Protein AF-A0A3B0SNB9-F1 (afdb_monomer_lite)

Structure (mmCIF, N/CA/C/O backbone):
data_AF-A0A3B0SNB9-F1
#
_entry.id   AF-A0A3B0SNB9-F1
#
loop_
_atom_site.group_PDB
_atom_site.id
_atom_site.type_symbol
_atom_site.label_atom_id
_atom_site.label_alt_id
_atom_site.label_comp_id
_atom_site.label_asym_id
_atom_site.label_entity_id
_atom_site.label_seq_id
_atom_site.pdbx_PDB_ins_code
_atom_site.Cartn_x
_atom_site.Cartn_y
_atom_site.Cartn_z
_atom_site.occupancy
_atom_site.B_iso_or_equiv
_atom_site.auth_seq_id
_atom_site.auth_comp_id
_atom_site.auth_asym_id
_atom_site.auth_atom_id
_atom_site.pdbx_PDB_model_num
ATOM 1 N N . MET A 1 1 ? 82.717 -20.386 -26.891 1.00 42.41 1 MET A N 1
ATOM 2 C CA . MET A 1 1 ? 83.812 -19.650 -27.557 1.00 42.41 1 MET A CA 1
ATOM 3 C C . MET A 1 1 ? 83.142 -18.786 -28.604 1.00 42.41 1 MET A C 1
ATOM 5 O O . MET A 1 1 ? 82.559 -19.367 -29.503 1.00 42.41 1 MET A O 1
ATOM 9 N N . THR A 1 2 ? 83.014 -17.471 -28.529 1.00 44.41 2 THR A N 1
ATOM 10 C CA . THR A 1 2 ? 83.604 -16.355 -27.757 1.00 44.41 2 THR A CA 1
ATOM 11 C C . THR A 1 2 ? 82.611 -15.201 -28.008 1.00 44.41 2 THR A C 1
ATOM 13 O O . THR A 1 2 ? 82.156 -15.065 -29.137 1.00 44.41 2 THR A O 1
ATOM 16 N N . GLU A 1 3 ? 81.991 -14.581 -27.005 1.00 47.47 3 GLU A N 1
ATOM 17 C CA . GLU A 1 3 ? 82.517 -13.499 -26.149 1.00 47.47 3 GLU A CA 1
ATOM 18 C C . GLU A 1 3 ? 82.663 -12.142 -26.875 1.00 47.47 3 GLU A C 1
ATOM 20 O O . GLU A 1 3 ? 83.135 -12.099 -28.009 1.00 47.47 3 GLU A O 1
ATOM 25 N N . ASN A 1 4 ? 82.320 -11.070 -26.138 1.00 52.12 4 ASN A N 1
ATOM 26 C CA . ASN A 1 4 ? 82.562 -9.632 -26.361 1.00 52.12 4 ASN A CA 1
ATOM 27 C C . ASN A 1 4 ? 81.610 -8.856 -27.293 1.00 52.12 4 ASN A C 1
ATOM 29 O O . ASN A 1 4 ? 81.315 -9.288 -28.395 1.00 52.12 4 ASN A O 1
ATOM 33 N N . THR A 1 5 ? 81.130 -7.651 -26.964 1.00 53.59 5 THR A N 1
ATOM 34 C CA . THR A 1 5 ? 81.288 -6.776 -25.780 1.00 53.59 5 THR A CA 1
ATOM 35 C C . THR A 1 5 ? 80.284 -5.635 -25.912 1.00 53.59 5 THR A C 1
ATOM 37 O O . THR A 1 5 ? 80.168 -5.049 -26.986 1.00 53.59 5 THR A O 1
ATOM 40 N N . ASP A 1 6 ? 79.640 -5.283 -24.806 1.00 59.50 6 ASP A N 1
ATOM 41 C CA . ASP A 1 6 ? 79.036 -3.968 -24.569 1.00 59.50 6 ASP A CA 1
ATOM 42 C C . ASP A 1 6 ? 80.154 -2.948 -24.250 1.00 59.50 6 ASP A C 1
ATOM 44 O O . ASP A 1 6 ? 81.196 -3.357 -23.717 1.00 59.50 6 ASP A O 1
ATOM 48 N N . PRO A 1 7 ? 79.999 -1.642 -24.547 1.00 63.25 7 PRO A N 1
ATOM 49 C CA . PRO A 1 7 ? 79.968 -0.722 -23.406 1.00 63.25 7 PRO A CA 1
ATOM 50 C C . PRO A 1 7 ? 79.120 0.563 -23.580 1.00 63.25 7 PRO A C 1
ATOM 52 O O . PRO A 1 7 ? 79.281 1.272 -24.565 1.00 63.25 7 PRO A O 1
ATOM 55 N N . GLN A 1 8 ? 78.402 0.925 -22.495 1.00 55.38 8 GLN A N 1
ATOM 56 C CA . GLN A 1 8 ? 78.506 2.197 -21.723 1.00 55.38 8 GLN A CA 1
ATOM 57 C C . GLN A 1 8 ? 78.141 3.512 -22.501 1.00 55.38 8 GLN A C 1
ATOM 59 O O . GLN A 1 8 ? 78.530 3.708 -23.636 1.00 55.38 8 GLN A O 1
ATOM 64 N N . MET A 1 9 ? 77.502 4.581 -21.998 1.00 45.19 9 MET A N 1
ATOM 65 C CA . MET A 1 9 ? 77.324 5.125 -20.650 1.00 45.19 9 MET A CA 1
ATOM 66 C C . MET A 1 9 ? 76.674 6.541 -20.737 1.00 45.19 9 MET A C 1
ATOM 68 O O . MET A 1 9 ? 77.034 7.291 -21.638 1.00 45.19 9 MET A O 1
ATOM 72 N N . ASN A 1 10 ? 75.966 6.967 -19.667 1.00 49.66 10 ASN A N 1
ATOM 73 C CA . ASN A 1 10 ? 76.048 8.313 -19.016 1.00 49.66 10 ASN A CA 1
ATOM 74 C C . ASN A 1 10 ? 75.343 9.540 -19.680 1.00 49.66 10 ASN A C 1
ATOM 76 O O . ASN A 1 10 ? 75.367 9.662 -20.892 1.00 49.66 10 ASN A O 1
ATOM 80 N N . ARG A 1 11 ? 74.746 10.559 -19.017 1.00 47.94 11 ARG A N 1
ATOM 81 C CA . ARG A 1 11 ? 74.656 11.125 -17.632 1.00 47.94 11 ARG A CA 1
ATOM 82 C C . ARG A 1 11 ? 73.314 11.887 -17.509 1.00 47.94 11 ARG A C 1
ATOM 84 O O . ARG A 1 11 ? 72.869 12.423 -18.512 1.00 47.94 11 ARG A O 1
ATOM 91 N N . GLY A 1 12 ? 72.613 11.919 -16.367 1.00 44.25 12 GLY A N 1
ATOM 92 C CA . GLY A 1 12 ? 72.809 12.853 -15.225 1.00 44.25 12 GLY A CA 1
ATOM 93 C C . GLY A 1 12 ? 71.747 13.977 -15.286 1.00 44.25 12 GLY A C 1
ATOM 94 O O . GLY A 1 12 ? 71.425 14.408 -16.380 1.00 44.25 12 GLY A O 1
ATOM 95 N N . ALA A 1 13 ? 71.104 14.498 -14.237 1.00 51.69 13 ALA A N 1
ATOM 96 C CA . ALA A 1 13 ? 71.370 14.629 -12.799 1.00 51.69 13 ALA A CA 1
ATOM 97 C C . ALA A 1 13 ? 70.001 14.712 -12.061 1.00 51.69 13 ALA A C 1
ATOM 99 O O . ALA A 1 13 ? 69.033 15.181 -12.647 1.00 51.69 13 ALA A O 1
ATOM 100 N N . SER A 1 14 ? 69.757 14.152 -10.871 1.00 59.12 14 SER A N 1
ATOM 101 C CA . SER A 1 14 ? 70.326 14.411 -9.534 1.00 59.12 14 SER A CA 1
ATOM 102 C C . SER A 1 14 ? 70.261 15.874 -9.092 1.00 59.12 14 SER A C 1
ATOM 104 O O . SER A 1 14 ? 71.099 16.672 -9.494 1.00 59.12 14 SER A O 1
ATOM 106 N N . LEU A 1 15 ? 69.319 16.192 -8.197 1.00 53.47 15 LEU A N 1
ATOM 107 C CA . LEU A 1 15 ? 69.491 17.222 -7.169 1.00 53.47 15 LEU A CA 1
ATOM 108 C C . LEU A 1 15 ? 68.561 16.925 -5.984 1.00 53.47 15 LEU A C 1
ATOM 110 O O . LEU A 1 15 ? 67.393 17.297 -5.943 1.00 53.47 15 LEU A O 1
ATOM 114 N N . VAL A 1 16 ? 69.129 16.215 -5.012 1.00 60.75 16 VAL A N 1
ATOM 115 C CA . VAL A 1 16 ? 68.692 16.204 -3.617 1.00 60.75 16 VAL A CA 1
ATOM 116 C C . VAL A 1 16 ? 69.355 17.401 -2.935 1.00 60.75 16 VAL A C 1
ATOM 118 O O . VAL A 1 16 ? 70.575 17.555 -3.018 1.00 60.75 16 VAL A O 1
ATOM 121 N N . HIS A 1 17 ? 68.587 18.206 -2.202 1.00 53.41 17 HIS A N 1
ATOM 122 C CA . HIS A 1 17 ? 69.135 18.988 -1.096 1.00 53.41 17 HIS A CA 1
ATOM 123 C C . HIS A 1 17 ? 68.199 18.954 0.110 1.00 53.41 17 HIS A C 1
ATOM 125 O O . HIS A 1 17 ? 67.004 19.225 0.021 1.00 53.41 17 HIS A O 1
ATOM 131 N N . LYS A 1 18 ? 68.792 18.557 1.235 1.00 53.75 18 LYS A N 1
ATOM 132 C CA . LYS A 1 18 ? 68.220 18.450 2.573 1.00 53.75 18 LYS A CA 1
ATOM 133 C C . LYS A 1 18 ? 68.523 19.730 3.364 1.00 53.75 18 LYS A C 1
ATOM 135 O O . LYS A 1 18 ? 69.686 20.111 3.423 1.00 53.75 18 LYS A O 1
ATOM 140 N N . ALA A 1 19 ? 67.502 20.186 4.103 1.00 46.69 19 ALA A N 1
ATOM 141 C CA . ALA A 1 19 ? 67.553 20.713 5.483 1.00 46.69 19 ALA A CA 1
ATOM 142 C C . ALA A 1 19 ? 68.178 22.120 5.721 1.00 46.69 19 ALA A C 1
ATOM 144 O O . ALA A 1 19 ? 68.918 22.604 4.875 1.00 46.69 19 ALA A O 1
ATOM 145 N N . PRO A 1 20 ? 68.051 22.728 6.926 1.00 63.59 20 PRO A N 1
ATOM 146 C CA . PRO A 1 20 ? 66.893 22.898 7.831 1.00 63.59 20 PRO A CA 1
ATOM 147 C C . PRO A 1 20 ? 66.812 24.347 8.429 1.00 63.59 20 PRO A C 1
ATOM 149 O O . PRO A 1 20 ? 67.537 25.233 7.996 1.00 63.59 20 PRO A O 1
ATOM 152 N N . ILE A 1 21 ? 65.998 24.528 9.491 1.00 43.84 21 ILE A N 1
ATOM 153 C CA . ILE A 1 21 ? 66.149 25.481 10.634 1.00 43.84 21 ILE A CA 1
ATOM 154 C C . ILE A 1 21 ? 65.295 26.782 10.672 1.00 43.84 21 ILE A C 1
ATOM 156 O O . ILE A 1 21 ? 65.582 27.786 10.037 1.00 43.84 21 ILE A O 1
ATOM 160 N N . LEU A 1 22 ? 64.299 26.708 11.575 1.00 41.94 22 LEU A N 1
ATOM 161 C CA . LEU A 1 22 ? 63.860 27.637 12.639 1.00 41.94 22 LEU A CA 1
ATOM 162 C C . LEU A 1 22 ? 63.202 29.019 12.373 1.00 41.94 22 LEU A C 1
ATOM 164 O O . LEU A 1 22 ? 63.834 30.001 12.013 1.00 41.94 22 LEU A O 1
ATOM 168 N N . THR A 1 23 ? 61.940 29.070 12.841 1.00 52.22 23 THR A N 1
ATOM 169 C CA . THR A 1 23 ? 61.288 30.065 13.733 1.00 52.22 23 THR A CA 1
ATOM 170 C C . THR A 1 23 ? 61.244 31.550 13.357 1.00 52.22 23 THR A C 1
ATOM 172 O O . THR A 1 23 ? 62.259 32.226 13.451 1.00 52.22 23 THR A O 1
ATOM 175 N N . CYS A 1 24 ? 60.026 32.109 13.231 1.00 39.19 24 CYS A N 1
ATOM 176 C CA . CYS A 1 24 ? 59.522 33.120 14.182 1.00 39.19 24 CYS A CA 1
ATOM 177 C C . CYS A 1 24 ? 58.018 33.445 14.009 1.00 39.19 24 CYS A C 1
ATOM 179 O O . CYS A 1 24 ? 57.578 33.853 12.943 1.00 39.19 24 CYS A O 1
ATOM 181 N N . ARG A 1 25 ? 57.276 33.301 15.116 1.00 41.38 25 ARG A N 1
ATOM 182 C CA . ARG A 1 25 ? 56.182 34.153 15.636 1.00 41.38 25 ARG A CA 1
ATOM 183 C C . ARG A 1 25 ? 55.220 34.878 14.667 1.00 41.38 25 ARG A C 1
ATOM 185 O O . ARG A 1 25 ? 55.503 35.981 14.216 1.00 41.38 25 ARG A O 1
ATOM 192 N N . SER A 1 26 ? 53.973 34.410 14.665 1.00 42.38 26 SER A N 1
ATOM 193 C CA . SER A 1 26 ? 52.765 35.225 14.915 1.00 42.38 26 SER A CA 1
ATOM 194 C C . SER A 1 26 ? 51.665 34.271 15.420 1.00 42.38 26 SER A C 1
ATOM 196 O O . SER A 1 26 ? 51.311 33.299 14.772 1.00 42.38 26 SER A O 1
ATOM 198 N N . ALA A 1 27 ? 51.372 34.251 16.719 1.00 43.72 27 ALA A N 1
ATOM 199 C CA . ALA A 1 27 ? 50.399 35.111 17.389 1.00 43.72 27 ALA A CA 1
ATOM 200 C C . ALA A 1 27 ? 48.975 34.991 16.807 1.00 43.72 27 ALA A C 1
ATOM 202 O O . ALA A 1 27 ? 48.683 35.497 15.731 1.00 43.72 27 ALA A O 1
ATOM 203 N N . ASN A 1 28 ? 48.099 34.416 17.636 1.00 45.28 28 ASN A N 1
ATOM 204 C CA . ASN A 1 28 ? 46.644 34.559 17.644 1.00 45.28 28 ASN A CA 1
ATOM 205 C C . ASN A 1 28 ? 45.845 33.906 16.510 1.00 45.28 28 ASN A C 1
ATOM 207 O O . ASN A 1 28 ? 45.519 34.542 15.513 1.00 45.28 28 ASN A O 1
ATOM 211 N N . ARG A 1 29 ? 45.317 32.711 16.800 1.00 40.44 29 ARG A N 1
ATOM 212 C CA . ARG A 1 29 ? 43.866 32.532 16.999 1.00 40.44 29 ARG A CA 1
ATOM 213 C C . ARG A 1 29 ? 43.594 31.208 17.709 1.00 40.44 29 ARG A C 1
ATOM 215 O O . ARG A 1 29 ? 43.591 30.135 17.120 1.00 40.44 29 ARG A O 1
ATOM 222 N N . LEU A 1 30 ? 43.387 31.340 19.014 1.00 39.81 30 LEU A N 1
ATOM 223 C CA . LEU A 1 30 ? 42.754 30.366 19.887 1.00 39.81 30 LEU A CA 1
ATOM 224 C C . LEU A 1 30 ? 41.316 30.160 19.373 1.00 39.81 30 LEU A C 1
ATOM 226 O O . LEU A 1 30 ? 40.410 30.904 19.738 1.00 39.81 30 LEU A O 1
ATOM 230 N N . LEU A 1 31 ? 41.113 29.219 18.450 1.00 43.81 31 LEU A N 1
ATOM 231 C CA . LEU A 1 31 ? 39.778 28.732 18.116 1.00 43.81 31 LEU A CA 1
ATOM 232 C C . LEU A 1 31 ? 39.361 27.810 19.259 1.00 43.81 31 LEU A C 1
ATOM 234 O O . LEU A 1 31 ? 39.732 26.641 19.311 1.00 43.81 31 LEU A O 1
ATOM 238 N N . LEU A 1 32 ? 38.648 28.399 20.219 1.00 43.16 32 LEU A N 1
ATOM 239 C CA . LEU A 1 32 ? 37.851 27.681 21.200 1.00 43.16 32 LEU A CA 1
ATOM 240 C C . LEU A 1 32 ? 36.913 26.752 20.417 1.00 43.16 32 LEU A C 1
ATOM 242 O O . LEU A 1 32 ? 35.899 27.189 19.875 1.00 43.16 32 LEU A O 1
ATOM 246 N N . ALA A 1 33 ? 37.265 25.472 20.340 1.00 45.03 33 ALA A N 1
ATOM 247 C CA . ALA A 1 33 ? 36.307 24.420 20.066 1.00 45.03 33 ALA A CA 1
ATOM 248 C C . ALA A 1 33 ? 35.395 24.342 21.296 1.00 45.03 33 ALA A C 1
ATOM 250 O O . ALA A 1 33 ? 35.638 23.577 22.226 1.00 45.03 33 ALA A O 1
ATOM 251 N N . ALA A 1 34 ? 34.387 25.213 21.339 1.00 41.34 34 ALA A N 1
ATOM 252 C CA . ALA A 1 34 ? 33.242 25.018 22.203 1.00 41.34 34 ALA A CA 1
ATOM 253 C C . ALA A 1 34 ? 32.484 23.823 21.624 1.00 41.34 34 ALA A C 1
ATOM 255 O O . ALA A 1 34 ? 31.628 23.966 20.753 1.00 41.34 34 ALA A O 1
ATOM 256 N N . SER A 1 35 ? 32.864 22.626 22.065 1.00 45.34 35 SER A N 1
ATOM 257 C CA . SER A 1 35 ? 32.006 21.457 22.016 1.00 45.34 35 SER A CA 1
ATOM 258 C C . SER A 1 35 ? 30.750 21.810 22.804 1.00 45.34 35 SER A C 1
ATOM 260 O O . SER A 1 35 ? 30.690 21.688 24.027 1.00 45.34 35 SER A O 1
ATOM 262 N N . VAL A 1 36 ? 29.745 22.318 22.092 1.00 40.22 36 VAL A N 1
ATOM 263 C CA . VAL A 1 36 ? 28.373 22.333 22.575 1.00 40.22 36 VAL A CA 1
ATOM 264 C C . VAL A 1 36 ? 27.989 20.865 22.657 1.00 40.22 36 VAL A C 1
ATOM 266 O O . VAL A 1 36 ? 27.535 20.266 21.688 1.00 40.22 36 VAL A O 1
ATOM 269 N N . ALA A 1 37 ? 28.260 20.255 23.808 1.00 42.19 37 ALA A N 1
ATOM 270 C CA . ALA A 1 37 ? 27.550 19.069 24.222 1.00 42.19 37 ALA A CA 1
ATOM 271 C C . ALA A 1 37 ? 26.092 19.510 24.364 1.00 42.19 37 ALA A C 1
ATOM 273 O O . ALA A 1 37 ? 25.675 20.008 25.410 1.00 42.19 37 ALA A O 1
ATOM 274 N N . THR A 1 38 ? 25.333 19.412 23.274 1.00 37.62 38 THR A N 1
ATOM 275 C CA . THR A 1 38 ? 23.883 19.320 23.335 1.00 37.62 38 THR A CA 1
ATOM 276 C C . THR A 1 38 ? 23.599 18.065 24.138 1.00 37.62 38 THR A C 1
ATOM 278 O O . THR A 1 38 ? 23.522 16.957 23.615 1.00 37.62 38 THR A O 1
ATOM 281 N N . LEU A 1 39 ? 23.513 18.241 25.454 1.00 36.09 39 LEU A N 1
ATOM 282 C CA . LEU A 1 39 ? 22.876 17.292 26.335 1.00 36.09 39 LEU A CA 1
ATOM 283 C C . LEU A 1 39 ? 21.406 17.302 25.916 1.00 36.09 39 LEU A C 1
ATOM 285 O O . LEU A 1 39 ? 20.603 18.078 26.432 1.00 36.09 39 LEU A O 1
ATOM 289 N N . ALA A 1 40 ? 21.083 16.503 24.899 1.00 38.97 40 ALA A N 1
ATOM 290 C CA . ALA A 1 40 ? 19.726 16.097 24.617 1.00 38.97 40 ALA A CA 1
ATOM 291 C C . ALA A 1 40 ? 19.298 15.295 25.842 1.00 38.97 40 ALA A C 1
ATOM 293 O O . ALA A 1 40 ? 19.517 14.090 25.943 1.00 38.97 40 ALA A O 1
ATOM 294 N N . VAL A 1 41 ? 18.775 16.005 26.838 1.00 36.78 41 VAL A N 1
ATOM 295 C CA . VAL A 1 41 ? 17.967 15.390 27.873 1.00 36.78 41 VAL A CA 1
ATOM 296 C C . VAL A 1 41 ? 16.761 14.873 27.109 1.00 36.78 41 VAL A C 1
ATOM 298 O O . VAL A 1 41 ? 15.834 15.630 26.827 1.00 36.78 41 VAL A O 1
ATOM 301 N N . ALA A 1 42 ? 16.828 13.610 26.686 1.00 40.44 42 ALA A N 1
ATOM 302 C CA . ALA A 1 42 ? 15.662 12.842 26.310 1.00 40.44 42 ALA A CA 1
ATOM 303 C C . ALA A 1 42 ? 14.797 12.817 27.567 1.00 40.44 42 ALA A C 1
ATOM 305 O O . ALA A 1 42 ? 14.974 11.980 28.450 1.00 40.44 42 ALA A O 1
ATOM 306 N N . MET A 1 43 ? 13.957 13.841 27.723 1.00 46.91 43 MET A N 1
ATOM 307 C CA . MET A 1 43 ? 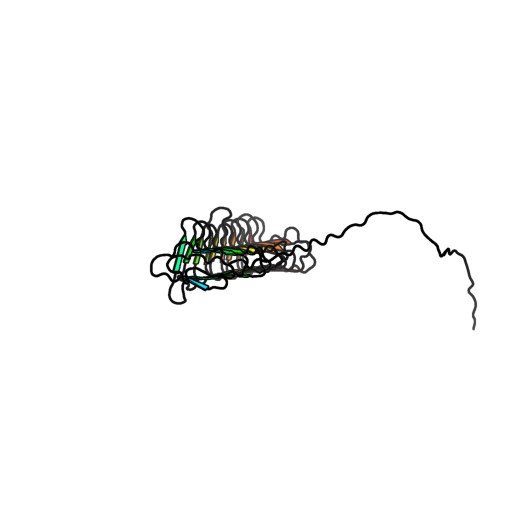12.874 13.773 28.678 1.00 46.91 43 MET A CA 1
ATOM 308 C C . MET A 1 43 ? 12.087 12.549 28.227 1.00 46.91 43 MET A C 1
ATOM 310 O O . MET A 1 43 ? 11.660 12.546 27.070 1.00 46.91 43 MET A O 1
ATOM 314 N N . PRO A 1 44 ? 11.979 11.491 29.051 1.00 53.59 44 PRO A N 1
ATOM 315 C CA . PRO A 1 44 ? 11.143 10.360 28.701 1.00 53.59 44 PRO A CA 1
ATOM 316 C C . PRO A 1 44 ? 9.777 10.952 28.383 1.00 53.59 44 PRO A C 1
ATOM 318 O O . PRO A 1 44 ? 9.178 11.604 29.244 1.00 53.59 44 PRO A O 1
ATOM 321 N N . GLY A 1 45 ? 9.377 10.851 27.112 1.00 53.75 45 GLY A N 1
ATOM 322 C CA . GLY A 1 45 ? 8.098 11.350 26.647 1.00 53.75 45 GLY A CA 1
ATOM 323 C C . GLY A 1 45 ? 7.062 10.758 27.578 1.00 53.75 45 GLY A C 1
ATOM 324 O O . GLY A 1 45 ? 6.952 9.539 27.694 1.00 53.75 45 GLY A O 1
ATOM 325 N N . ILE A 1 46 ? 6.400 11.610 28.354 1.00 52.69 46 ILE A N 1
ATOM 326 C CA . ILE A 1 46 ? 5.344 11.158 29.244 1.00 52.69 46 ILE A CA 1
ATOM 327 C C . ILE A 1 46 ? 4.253 10.700 28.289 1.00 52.69 46 ILE A C 1
ATOM 329 O O . ILE A 1 46 ? 3.572 11.543 27.711 1.00 52.69 46 ILE A O 1
ATOM 333 N N . ALA A 1 47 ? 4.170 9.389 28.058 1.00 56.62 47 ALA A N 1
ATOM 334 C CA . ALA A 1 47 ? 3.152 8.781 27.225 1.00 56.62 47 ALA A CA 1
ATOM 335 C C . ALA A 1 47 ? 1.797 9.248 27.754 1.00 56.62 47 ALA A C 1
ATOM 337 O O . ALA A 1 47 ? 1.356 8.842 28.834 1.00 56.62 47 ALA A O 1
ATOM 338 N N . LEU A 1 48 ? 1.187 10.194 27.042 1.00 73.88 48 LEU A N 1
ATOM 339 C CA . LEU A 1 48 ? -0.103 10.726 27.427 1.00 73.88 48 LEU A CA 1
ATOM 340 C C . LEU A 1 48 ? -1.104 9.621 27.150 1.00 73.88 48 LEU A C 1
ATOM 342 O O . LEU A 1 48 ? -1.332 9.256 26.000 1.00 73.88 48 LEU A O 1
ATOM 346 N N . ALA A 1 49 ? -1.659 9.064 28.220 1.00 78.00 49 ALA A N 1
ATOM 347 C CA . ALA A 1 49 ? -2.716 8.090 28.087 1.00 78.00 49 ALA A CA 1
ATOM 348 C C . ALA A 1 49 ? -3.877 8.741 27.316 1.00 78.00 49 ALA A C 1
ATOM 350 O O . ALA A 1 49 ? -4.314 9.840 27.671 1.00 78.00 49 ALA A O 1
ATOM 351 N N . GLN A 1 50 ? -4.343 8.103 26.244 1.00 86.62 50 GLN A N 1
ATOM 352 C CA . GLN A 1 50 ? -5.338 8.681 25.345 1.00 86.62 50 GLN A CA 1
ATOM 353 C C . GLN A 1 50 ? -6.660 7.936 25.437 1.00 86.62 50 GLN A C 1
ATOM 355 O O . GLN A 1 50 ? -6.686 6.708 25.418 1.00 86.62 50 GLN A O 1
ATOM 360 N N . ALA A 1 51 ? -7.758 8.688 25.507 1.00 85.50 51 ALA A N 1
ATOM 361 C CA . ALA A 1 51 ? -9.084 8.098 25.504 1.00 85.50 51 ALA A CA 1
ATOM 362 C C . ALA A 1 51 ? -9.344 7.339 24.192 1.00 85.50 51 ALA A C 1
ATOM 364 O O . ALA A 1 51 ? -9.060 7.864 23.111 1.00 85.50 51 ALA A O 1
ATOM 365 N N . VAL A 1 52 ? -9.907 6.136 24.284 1.00 90.81 52 VAL A N 1
ATOM 366 C CA . VAL A 1 52 ? -10.337 5.346 23.118 1.00 90.81 52 VAL A CA 1
ATOM 367 C C . VAL A 1 52 ? -11.866 5.329 22.998 1.00 90.81 52 VAL A C 1
ATOM 369 O O . VAL A 1 52 ? -12.567 5.570 23.981 1.00 90.81 52 VAL A O 1
ATOM 372 N N . PRO A 1 53 ? -12.428 5.086 21.800 1.00 88.62 53 PRO A N 1
ATOM 373 C CA . PRO A 1 53 ? -13.876 5.009 21.625 1.00 88.62 53 PRO A CA 1
ATOM 374 C C . PRO A 1 53 ? -14.542 3.923 22.476 1.00 88.62 53 PRO A C 1
ATOM 376 O O . PRO A 1 53 ? -13.937 2.905 22.815 1.00 88.62 53 PRO A O 1
ATOM 379 N N . ALA A 1 54 ? -15.841 4.092 22.737 1.00 89.56 54 ALA A N 1
ATOM 380 C CA . ALA A 1 54 ? -16.651 3.037 23.337 1.00 89.56 54 ALA A CA 1
ATOM 381 C C . ALA A 1 54 ? -16.593 1.757 22.481 1.00 89.56 54 ALA A C 1
ATOM 383 O O . ALA A 1 54 ? -16.713 1.814 21.259 1.00 89.56 54 ALA A O 1
ATOM 384 N N . GLY A 1 55 ? -16.417 0.609 23.138 1.00 90.25 55 GLY A N 1
ATOM 385 C CA . GLY A 1 55 ? -16.159 -0.676 22.475 1.00 90.25 55 GLY A CA 1
ATOM 386 C C . GLY A 1 55 ? -14.675 -1.044 22.394 1.00 90.25 55 GLY A C 1
ATOM 387 O O . GLY A 1 55 ? -14.365 -2.174 22.033 1.00 90.25 55 GLY A O 1
ATOM 388 N N . CYS A 1 56 ? -13.769 -0.140 22.781 1.00 94.69 56 CYS A N 1
ATOM 389 C CA . CYS A 1 56 ? -12.335 -0.397 22.888 1.00 94.69 56 CYS A CA 1
ATOM 390 C C . CYS A 1 56 ? -11.862 -0.403 24.351 1.00 94.69 56 CYS A C 1
ATOM 392 O O . CYS A 1 56 ? -12.333 0.389 25.165 1.00 94.69 56 CYS A O 1
ATOM 394 N N . ALA A 1 57 ? -10.924 -1.292 24.690 1.00 94.88 57 ALA A N 1
ATOM 395 C CA . ALA A 1 57 ? -10.310 -1.374 26.016 1.00 94.88 57 ALA A CA 1
ATOM 396 C C . ALA A 1 57 ? -8.845 -1.864 25.942 1.00 94.88 57 ALA A C 1
ATOM 398 O O . ALA A 1 57 ? -8.535 -2.674 25.070 1.00 94.88 57 ALA A O 1
ATOM 399 N N . PRO A 1 58 ? -7.950 -1.447 26.858 1.00 93.50 58 PRO A N 1
ATOM 400 C CA . PRO A 1 58 ? -8.203 -0.542 27.975 1.00 93.50 58 PRO A CA 1
ATOM 401 C C . PRO A 1 58 ? -8.394 0.910 27.513 1.00 93.50 58 PRO A C 1
ATOM 403 O O . PRO A 1 58 ? -7.863 1.323 26.486 1.00 93.50 58 PRO A O 1
ATOM 406 N N . ASP A 1 59 ? -9.167 1.660 28.296 1.00 90.50 59 ASP A N 1
ATOM 407 C CA . ASP A 1 59 ? -9.346 3.106 28.169 1.00 90.50 59 ASP A CA 1
ATOM 408 C C . ASP A 1 59 ? -8.871 3.761 29.479 1.00 90.50 59 ASP A C 1
ATOM 410 O O . ASP A 1 59 ? -9.432 3.456 30.539 1.00 90.50 59 ASP A O 1
ATOM 414 N N . PRO A 1 60 ? -7.823 4.603 29.465 1.00 89.31 60 PRO A N 1
ATOM 415 C CA . PRO A 1 60 ? -7.096 5.096 28.292 1.00 89.31 60 PRO A CA 1
ATOM 416 C C . PRO A 1 60 ? -6.094 4.089 27.696 1.00 89.31 60 PRO A C 1
ATOM 418 O O . PRO A 1 60 ? -5.564 3.224 28.396 1.00 89.31 60 PRO A O 1
ATOM 421 N N . ALA A 1 61 ? -5.777 4.260 26.409 1.00 92.94 61 ALA A N 1
ATOM 422 C CA . ALA A 1 61 ? -4.634 3.630 25.754 1.00 92.94 61 ALA A CA 1
ATOM 423 C C . ALA A 1 61 ? -3.322 4.142 26.362 1.00 92.94 61 ALA A C 1
ATOM 425 O O . ALA A 1 61 ? -3.193 5.334 26.643 1.00 92.94 61 ALA A O 1
ATOM 426 N N . VAL A 1 62 ? -2.339 3.259 26.533 1.00 93.44 62 VAL A N 1
ATOM 427 C CA . VAL A 1 62 ? -1.024 3.568 27.123 1.00 93.44 62 VAL A CA 1
ATOM 428 C C . VAL A 1 62 ? 0.098 3.041 26.235 1.00 93.44 62 VAL A C 1
ATOM 430 O O . VAL A 1 62 ? -0.118 2.088 25.485 1.00 93.44 62 VAL A O 1
ATOM 433 N N . ALA A 1 63 ? 1.280 3.657 26.313 1.00 91.81 63 ALA A N 1
ATOM 434 C CA . ALA A 1 63 ? 2.417 3.259 25.485 1.00 91.81 63 ALA A CA 1
ATOM 435 C C . ALA A 1 63 ? 2.871 1.827 25.779 1.00 91.81 63 ALA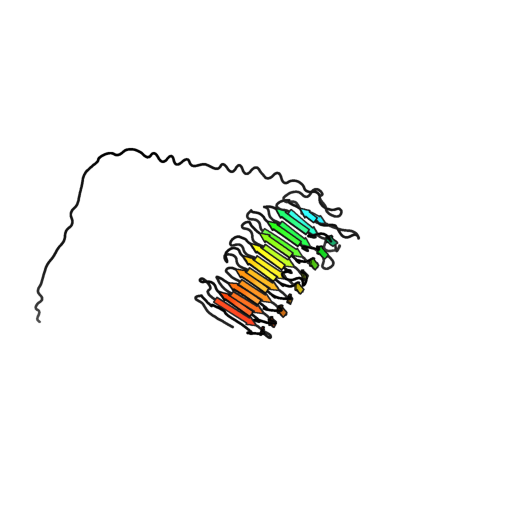 A C 1
ATOM 437 O O . ALA A 1 63 ? 2.825 1.383 26.930 1.00 91.81 63 ALA A O 1
ATOM 438 N N . GLY A 1 64 ? 3.258 1.100 24.730 1.00 92.81 64 GLY A N 1
ATOM 439 C CA . GLY A 1 64 ? 3.547 -0.337 24.802 1.00 92.81 64 GLY A CA 1
ATOM 440 C C . GLY A 1 64 ? 2.305 -1.207 25.034 1.00 92.81 64 GLY A C 1
ATOM 441 O O . GLY A 1 64 ? 2.421 -2.413 25.254 1.00 92.81 64 GLY A O 1
ATOM 442 N N . GLY A 1 65 ? 1.114 -0.602 25.075 1.00 94.81 65 GLY A N 1
ATOM 443 C CA . GLY A 1 65 ? -0.140 -1.266 25.391 1.00 94.81 65 GLY A CA 1
ATOM 444 C C . GLY A 1 65 ? -0.811 -1.906 24.179 1.00 94.81 65 GLY A C 1
ATOM 445 O O . GLY A 1 65 ? -0.469 -1.669 23.021 1.00 94.81 65 GLY A O 1
ATOM 446 N N . THR A 1 66 ? -1.841 -2.700 24.458 1.00 97.00 66 THR A N 1
ATOM 447 C CA . THR A 1 66 ? -2.732 -3.256 23.438 1.00 97.00 66 THR A CA 1
ATOM 448 C C . THR A 1 66 ? -4.156 -2.804 23.708 1.00 97.00 66 THR A C 1
ATOM 450 O O . THR A 1 66 ? -4.711 -3.130 24.755 1.00 97.00 66 THR A O 1
ATOM 453 N N . VAL A 1 67 ? -4.753 -2.086 22.760 1.00 96.12 67 VAL A N 1
ATOM 454 C CA . VAL A 1 67 ? -6.173 -1.727 22.755 1.00 96.12 67 VAL A CA 1
ATOM 455 C C . VAL A 1 67 ? -6.915 -2.742 21.904 1.00 96.12 67 VAL A C 1
ATOM 457 O O . VAL A 1 67 ? -6.604 -2.915 20.733 1.00 96.12 67 VAL A O 1
ATOM 460 N N . THR A 1 68 ? -7.910 -3.409 22.474 1.00 96.75 68 THR A N 1
ATOM 461 C CA . THR A 1 68 ? -8.794 -4.321 21.750 1.00 96.75 68 THR A CA 1
ATOM 462 C C . THR A 1 68 ? -10.180 -3.711 21.637 1.00 96.75 68 THR A C 1
ATOM 464 O O . THR A 1 68 ? -10.793 -3.343 22.637 1.00 96.75 68 THR A O 1
ATOM 467 N N . CYS A 1 69 ? -10.652 -3.604 20.405 1.00 95.88 69 CYS A N 1
ATOM 468 C CA . CYS A 1 69 ? -11.916 -3.031 19.999 1.00 95.88 69 CYS A CA 1
ATOM 469 C C . CYS A 1 69 ? -12.857 -4.154 19.562 1.00 95.88 69 CYS A C 1
ATOM 471 O O . CYS A 1 69 ? -12.734 -4.676 18.455 1.00 95.88 69 CYS A O 1
ATOM 473 N N . LEU A 1 70 ? -13.787 -4.521 20.442 1.00 94.12 70 LEU A N 1
ATOM 474 C CA . LEU A 1 70 ? -14.835 -5.507 20.185 1.00 94.12 70 LEU A CA 1
ATOM 475 C C . LEU A 1 70 ? -16.177 -4.787 20.255 1.00 94.12 70 LEU A C 1
ATOM 477 O O . LEU A 1 70 ? -16.595 -4.351 21.330 1.00 94.12 70 LEU A O 1
ATOM 481 N N . ALA A 1 71 ? -16.867 -4.657 19.125 1.00 78.69 71 ALA A N 1
ATOM 482 C CA . ALA A 1 71 ? -18.195 -4.053 19.119 1.00 78.69 71 ALA A CA 1
ATOM 483 C C . ALA A 1 71 ? -19.308 -5.095 19.031 1.00 78.69 71 ALA A C 1
ATOM 485 O O . ALA A 1 71 ? -19.357 -5.866 18.075 1.00 78.69 71 ALA A O 1
ATOM 486 N N . PRO A 1 72 ? -20.294 -5.037 19.937 1.00 64.12 72 PRO A N 1
ATOM 487 C CA . PRO A 1 72 ? -21.646 -5.483 19.654 1.00 64.12 72 PRO A CA 1
ATOM 488 C C . PRO A 1 72 ? -22.537 -4.290 19.249 1.00 64.12 72 PRO A C 1
ATOM 490 O O . PRO A 1 72 ? -22.333 -3.157 19.683 1.00 64.12 72 PRO A O 1
ATOM 493 N N . PRO A 1 73 ? -23.662 -4.547 18.568 1.00 69.25 73 PRO A N 1
ATOM 494 C CA .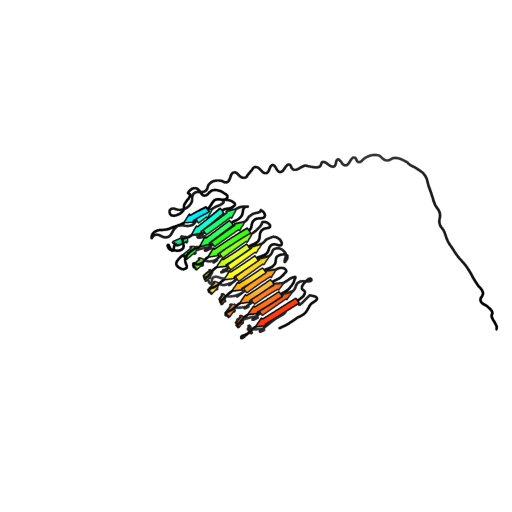 PRO A 1 73 ? -23.849 -4.517 17.108 1.00 69.25 73 PRO A CA 1
ATOM 495 C C . PRO A 1 73 ? -23.654 -3.147 16.415 1.00 69.25 73 PRO A C 1
ATOM 497 O O . PRO A 1 73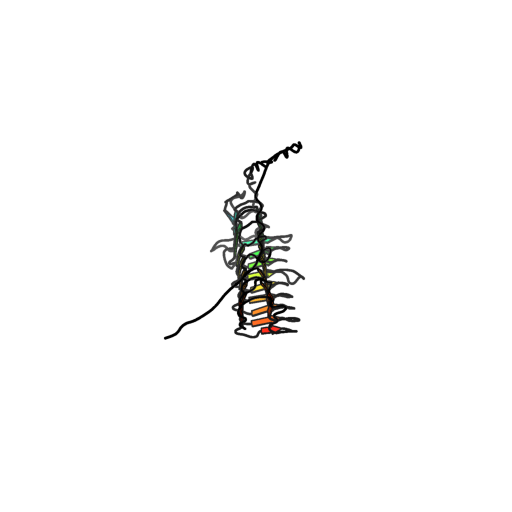 ? -23.885 -3.037 15.211 1.00 69.25 73 PRO A O 1
ATOM 500 N N . THR A 1 74 ? -23.311 -2.080 17.137 1.00 86.75 74 THR A N 1
ATOM 501 C CA . THR A 1 74 ? -23.131 -0.748 16.541 1.00 86.75 74 THR A CA 1
ATOM 502 C C . THR A 1 74 ? -21.690 -0.536 16.080 1.00 86.75 74 THR A C 1
ATOM 504 O O . THR A 1 74 ? -20.782 -0.886 16.832 1.00 86.75 74 THR A O 1
ATOM 507 N N . PRO A 1 75 ? -21.458 0.085 14.908 1.00 92.25 75 PRO A N 1
ATOM 508 C CA . PRO A 1 75 ? -20.118 0.475 14.481 1.00 92.25 75 PRO A CA 1
ATOM 509 C C . PRO A 1 75 ? -19.385 1.309 15.537 1.00 92.25 75 PRO A C 1
ATOM 511 O O . PRO A 1 75 ? -19.974 2.211 16.138 1.00 92.25 75 PRO A O 1
ATOM 514 N N . ILE A 1 76 ? -18.095 1.036 15.722 1.00 92.88 76 ILE A N 1
ATOM 515 C CA . ILE A 1 76 ? -17.198 1.876 16.519 1.00 92.88 76 ILE A CA 1
ATOM 516 C C . ILE A 1 76 ? -16.919 3.151 15.721 1.00 92.88 76 ILE A C 1
ATOM 518 O O . ILE A 1 76 ? -16.711 3.107 14.505 1.00 92.88 76 ILE A O 1
ATOM 522 N N . SER A 1 77 ? -16.922 4.295 16.404 1.00 93.50 77 SER A N 1
ATOM 523 C CA . SER A 1 77 ? -16.485 5.564 15.821 1.00 93.50 77 SER A CA 1
ATOM 524 C C . SER A 1 77 ? -14.979 5.565 15.524 1.00 93.50 77 SER A C 1
ATOM 526 O O . SER A 1 77 ? -14.264 4.624 15.855 1.00 93.50 77 SER A O 1
ATOM 528 N N . ALA A 1 78 ? -14.478 6.657 14.947 1.00 94.12 78 ALA A N 1
ATOM 529 C CA . ALA A 1 78 ? -13.058 6.829 14.651 1.00 94.12 78 ALA A CA 1
ATOM 530 C C . ALA A 1 78 ? -12.149 6.521 15.853 1.00 94.12 78 ALA A C 1
ATOM 532 O O . ALA A 1 78 ? -12.383 7.032 16.951 1.00 94.12 78 ALA A O 1
ATOM 533 N N . ILE A 1 79 ? -11.088 5.749 15.624 1.00 92.62 79 ILE A N 1
ATOM 534 C CA . ILE A 1 79 ? -10.026 5.500 16.599 1.00 92.62 79 ILE A CA 1
ATOM 535 C C . ILE A 1 79 ? -8.855 6.401 16.224 1.00 92.62 79 ILE A C 1
ATOM 537 O O . ILE A 1 79 ? -8.250 6.224 15.173 1.00 92.62 79 ILE A O 1
ATOM 541 N N . ALA A 1 80 ? -8.529 7.374 17.067 1.00 93.50 80 ALA A N 1
ATOM 542 C CA . ALA A 1 80 ? -7.367 8.235 16.877 1.00 93.50 80 ALA A CA 1
ATOM 543 C C . ALA A 1 80 ? -6.474 8.143 18.111 1.00 93.50 80 ALA A C 1
ATOM 545 O O . ALA A 1 80 ? -6.983 8.221 19.227 1.00 93.50 80 ALA A O 1
ATOM 546 N N . THR A 1 81 ? -5.167 7.992 17.911 1.00 91.88 81 THR A N 1
ATOM 547 C CA . THR A 1 81 ? -4.180 7.862 18.986 1.00 91.88 81 THR A CA 1
ATOM 548 C C . THR A 1 81 ? -2.846 8.508 18.621 1.00 91.88 81 THR A C 1
ATOM 550 O O . THR A 1 81 ? -2.428 8.454 17.465 1.00 91.88 81 THR A O 1
ATOM 553 N N . THR A 1 82 ? -2.198 9.130 19.607 1.00 92.25 82 THR A N 1
ATOM 554 C CA . THR A 1 82 ? -0.827 9.653 19.542 1.00 92.25 82 THR A CA 1
ATOM 555 C C . THR A 1 82 ? 0.136 8.874 20.451 1.00 92.25 82 THR A C 1
ATOM 557 O O . THR A 1 82 ? 1.140 9.420 20.903 1.00 92.25 82 THR A O 1
ATOM 560 N N . VAL A 1 83 ? -0.245 7.659 20.850 1.00 91.12 83 VAL A N 1
ATOM 561 C CA . VAL A 1 83 ? 0.484 6.834 21.818 1.00 91.12 83 VAL A CA 1
ATOM 562 C C . VAL A 1 83 ? 1.563 6.015 21.107 1.00 91.12 83 VAL A C 1
ATOM 564 O O . VAL A 1 83 ? 1.282 5.333 20.123 1.00 91.12 83 VAL A O 1
ATOM 567 N N . ASP A 1 84 ? 2.781 6.062 21.639 1.00 91.69 84 ASP A N 1
ATOM 568 C CA . ASP A 1 84 ? 3.927 5.298 21.137 1.00 91.69 84 ASP A CA 1
ATOM 569 C C . ASP A 1 84 ? 3.809 3.801 21.458 1.00 91.69 84 ASP A C 1
ATOM 571 O O . ASP A 1 84 ? 3.214 3.421 22.468 1.00 91.69 84 ASP A O 1
ATOM 575 N N . ASP A 1 85 ? 4.401 2.946 20.622 1.00 93.25 85 ASP A N 1
ATOM 576 C CA . ASP A 1 85 ? 4.462 1.491 20.830 1.00 93.25 85 ASP A CA 1
ATOM 577 C C . ASP A 1 85 ? 3.079 0.840 20.996 1.00 93.25 85 ASP A C 1
ATOM 579 O O . ASP A 1 85 ? 2.884 -0.064 21.811 1.00 93.25 85 ASP A O 1
ATOM 583 N N . LEU A 1 86 ? 2.073 1.335 20.273 1.00 95.38 86 LEU A N 1
ATOM 584 C CA . LEU A 1 86 ? 0.697 0.899 20.460 1.00 95.38 86 LEU A CA 1
ATOM 585 C C . LEU A 1 86 ? 0.338 -0.254 19.523 1.00 95.38 86 LEU A C 1
ATOM 587 O O . LEU A 1 86 ? 0.562 -0.207 18.313 1.00 95.38 86 LEU A O 1
ATOM 591 N N . THR A 1 87 ? -0.327 -1.261 20.088 1.00 97.69 87 THR A N 1
ATOM 592 C CA . THR A 1 87 ? -1.070 -2.260 19.316 1.00 97.69 87 THR A CA 1
ATOM 593 C C . THR A 1 87 ? -2.569 -1.981 19.384 1.00 97.69 87 THR A C 1
ATOM 595 O O . THR A 1 87 ? -3.121 -1.839 20.475 1.00 97.69 87 THR A O 1
ATOM 598 N N . ILE A 1 88 ? -3.251 -1.948 18.241 1.00 97.38 88 ILE A N 1
ATOM 599 C CA . ILE A 1 88 ? -4.715 -1.909 18.156 1.00 97.38 88 ILE A CA 1
ATOM 600 C C . ILE A 1 88 ? -5.207 -3.201 17.515 1.00 97.38 88 ILE A C 1
ATOM 602 O O . ILE A 1 88 ? -4.754 -3.581 16.443 1.00 97.38 88 ILE A O 1
ATOM 606 N N . ASN A 1 89 ? -6.173 -3.846 18.153 1.00 98.19 89 ASN A N 1
ATOM 607 C CA . ASN A 1 89 ? -6.861 -5.033 17.674 1.00 98.19 89 ASN A CA 1
ATOM 608 C C . ASN A 1 89 ? -8.320 -4.668 17.384 1.00 98.19 89 ASN A C 1
ATOM 610 O O . ASN A 1 89 ? -9.021 -4.215 18.283 1.00 98.19 89 ASN A O 1
ATOM 614 N N . VAL A 1 90 ? -8.791 -4.866 16.158 1.00 97.50 90 VAL A N 1
ATOM 615 C CA . VAL A 1 90 ? -10.184 -4.652 15.747 1.00 97.50 90 VAL A CA 1
ATOM 616 C C . VAL A 1 90 ? -10.828 -6.008 15.497 1.00 97.50 90 VAL A C 1
ATOM 618 O O . VAL A 1 90 ? -10.393 -6.747 14.616 1.00 97.50 90 VAL A O 1
ATOM 621 N N . GLY A 1 91 ? -11.869 -6.324 16.265 1.00 96.81 91 GLY A N 1
ATOM 622 C CA . GLY A 1 91 ? -12.508 -7.635 16.245 1.00 96.81 91 GLY A CA 1
ATOM 623 C C . GLY A 1 91 ? -11.683 -8.725 16.930 1.00 96.81 91 GLY A C 1
ATOM 624 O O . GLY A 1 91 ? -10.640 -8.479 17.535 1.00 96.81 91 GLY A O 1
ATOM 625 N N . ASP A 1 92 ? -12.187 -9.950 16.841 1.00 96.50 92 ASP A N 1
ATOM 626 C CA . ASP A 1 92 ? -11.487 -11.180 17.212 1.00 96.50 92 ASP A CA 1
ATOM 627 C C . ASP A 1 92 ? -11.877 -12.304 16.239 1.00 96.50 92 ASP A C 1
ATOM 629 O O . ASP A 1 92 ? -12.708 -12.101 15.357 1.00 96.50 92 ASP A O 1
ATOM 633 N N . ALA A 1 93 ? -11.323 -13.509 16.406 1.00 95.75 93 ALA A N 1
ATOM 634 C CA . ALA A 1 93 ? -11.594 -14.649 15.521 1.00 95.75 93 ALA A CA 1
ATOM 635 C C . ALA A 1 93 ? -13.094 -14.989 15.349 1.00 95.75 93 ALA A C 1
ATOM 637 O O . ALA A 1 93 ? -13.489 -15.570 14.342 1.00 95.75 93 ALA A O 1
ATOM 638 N N . THR A 1 94 ? -13.939 -14.634 16.314 1.00 94.94 94 THR A N 1
ATOM 639 C CA . THR A 1 94 ? -15.373 -14.957 16.360 1.00 94.94 94 THR A CA 1
ATOM 640 C C . THR A 1 94 ? -16.296 -13.750 16.200 1.00 94.94 94 THR A C 1
ATOM 642 O O . THR A 1 94 ? -17.459 -13.924 15.838 1.00 94.94 94 THR A O 1
ATOM 645 N N . THR A 1 95 ? -15.791 -12.543 16.439 1.00 94.62 95 THR A N 1
ATOM 646 C CA . THR A 1 95 ? -16.581 -11.318 16.550 1.00 94.62 95 THR A CA 1
ATOM 647 C C . THR A 1 95 ? -16.131 -10.317 15.485 1.00 94.62 95 THR A C 1
ATOM 649 O O . THR A 1 95 ? -15.186 -9.556 15.726 1.00 94.62 95 THR A O 1
ATOM 652 N N . PRO A 1 96 ? -16.789 -10.277 14.310 1.00 96.00 96 PRO A N 1
ATOM 653 C CA . PRO A 1 96 ? -16.510 -9.245 13.321 1.00 96.00 96 PRO A CA 1
ATOM 654 C C . PRO A 1 96 ? -16.840 -7.869 13.902 1.00 96.00 96 PRO A C 1
ATOM 656 O O . PRO A 1 96 ? -17.845 -7.698 14.593 1.00 96.00 96 PRO A O 1
ATOM 659 N N . THR A 1 97 ? -15.989 -6.883 13.635 1.00 96.75 97 THR A N 1
ATOM 660 C CA . THR A 1 97 ? -16.145 -5.519 14.146 1.00 96.75 97 THR A CA 1
ATOM 661 C C . THR A 1 97 ? -16.053 -4.510 13.011 1.00 96.75 97 THR A C 1
ATOM 663 O O . THR A 1 97 ? -15.175 -4.579 12.151 1.00 96.75 97 THR A O 1
ATOM 666 N N . THR A 1 98 ? -16.966 -3.540 13.026 1.00 97.00 98 THR A N 1
ATOM 667 C CA . THR A 1 98 ? -16.966 -2.421 12.083 1.00 97.00 98 THR A CA 1
ATOM 668 C C . THR A 1 98 ? -16.463 -1.158 12.769 1.00 97.00 98 THR A C 1
ATOM 670 O O . THR A 1 98 ? -17.031 -0.741 13.778 1.00 97.00 98 THR A O 1
ATOM 673 N N . VAL A 1 99 ? -15.453 -0.515 12.184 1.00 97.19 99 VAL A N 1
ATOM 674 C CA . VAL A 1 99 ? -15.011 0.843 12.532 1.00 97.19 99 VAL A CA 1
ATOM 675 C C . VAL A 1 99 ? -15.369 1.763 11.371 1.00 97.19 99 VAL A C 1
ATOM 677 O O . VAL A 1 99 ? -15.012 1.484 10.226 1.00 97.19 99 VAL A O 1
ATOM 680 N N . ASN A 1 100 ? -16.089 2.850 11.639 1.00 97.00 100 ASN A N 1
ATOM 681 C CA . ASN A 1 100 ? -16.506 3.788 10.600 1.00 97.00 100 ASN A CA 1
ATOM 682 C C . ASN A 1 100 ? -16.294 5.241 11.037 1.00 97.00 100 ASN A C 1
ATOM 684 O O . ASN A 1 100 ? -16.686 5.637 12.137 1.00 97.00 100 ASN A O 1
ATOM 688 N N . ASN A 1 101 ? -15.727 6.055 10.146 1.00 96.38 101 ASN A N 1
ATOM 689 C CA . ASN A 1 101 ? -15.666 7.500 10.304 1.00 96.38 101 ASN A CA 1
ATOM 690 C C . ASN A 1 101 ? -16.095 8.234 9.026 1.00 96.38 101 ASN A C 1
ATOM 692 O O . ASN A 1 101 ? -15.340 8.349 8.064 1.00 96.38 101 ASN A O 1
ATOM 696 N N . ALA A 1 102 ? -17.282 8.838 9.051 1.00 95.75 102 ALA A N 1
ATOM 697 C CA . ALA A 1 102 ? -17.797 9.620 7.928 1.00 95.75 102 ALA A CA 1
ATOM 698 C C . ALA A 1 102 ? -17.077 10.970 7.714 1.00 95.75 102 ALA A C 1
ATOM 700 O O . ALA A 1 102 ? -17.265 11.600 6.674 1.00 95.75 102 ALA A O 1
ATOM 701 N N . ALA A 1 103 ? -16.266 11.437 8.669 1.00 96.12 103 ALA A N 1
ATOM 702 C CA . ALA A 1 103 ? -15.663 12.773 8.651 1.00 96.12 103 ALA A CA 1
ATOM 703 C C . ALA A 1 103 ? -14.127 12.787 8.509 1.00 96.12 103 ALA A C 1
ATOM 705 O O . ALA A 1 103 ? -13.533 13.863 8.543 1.00 96.12 103 ALA A O 1
ATOM 706 N N . GLY A 1 104 ? -13.471 11.633 8.378 1.00 96.75 104 GLY A N 1
ATOM 707 C CA . GLY A 1 104 ? -12.017 11.564 8.257 1.00 96.75 104 GLY A CA 1
ATOM 708 C C . GLY A 1 104 ? -11.493 10.134 8.249 1.00 96.75 104 GLY A C 1
ATOM 709 O O . GLY A 1 104 ? -12.116 9.247 7.668 1.00 96.75 104 GLY A O 1
ATOM 710 N N . ASP A 1 105 ? -10.346 9.920 8.892 1.00 98.19 105 ASP A N 1
ATOM 711 C CA . ASP A 1 105 ? -9.729 8.597 8.996 1.00 98.19 105 ASP A CA 1
ATOM 712 C C . ASP A 1 105 ? -10.513 7.705 9.965 1.00 98.19 105 ASP A C 1
ATOM 714 O O . ASP A 1 105 ? -10.875 8.157 11.057 1.00 98.19 105 ASP A O 1
ATOM 718 N N . ALA A 1 106 ? -10.783 6.448 9.609 1.00 97.69 106 ALA A N 1
ATOM 719 C CA . ALA A 1 106 ? -11.436 5.528 10.544 1.00 97.69 106 ALA A CA 1
ATOM 720 C C . ALA A 1 106 ? -10.492 5.085 11.660 1.00 97.69 106 ALA A C 1
ATOM 722 O O . ALA A 1 106 ? -10.890 5.077 12.826 1.00 97.69 106 ALA A O 1
ATOM 723 N N . ILE A 1 107 ? -9.241 4.780 11.319 1.00 98.00 107 ILE A N 1
ATOM 724 C CA . ILE A 1 107 ? -8.183 4.519 12.294 1.00 98.00 107 ILE A CA 1
ATOM 725 C C . ILE A 1 107 ? -6.993 5.415 11.981 1.00 98.00 107 ILE A C 1
ATOM 727 O O . ILE A 1 107 ? -6.457 5.379 10.875 1.00 98.00 107 ILE A O 1
ATOM 731 N N . ARG A 1 108 ? -6.565 6.201 12.968 1.00 97.88 108 ARG A N 1
ATOM 732 C CA . ARG A 1 108 ? -5.387 7.059 12.899 1.00 97.88 108 ARG A CA 1
ATOM 733 C C . ARG A 1 108 ? -4.436 6.761 14.053 1.00 97.88 108 ARG A C 1
ATOM 735 O O . ARG A 1 108 ? -4.747 7.070 15.201 1.00 97.88 108 ARG A O 1
ATOM 742 N N . MET A 1 109 ? -3.269 6.216 13.736 1.00 97.38 109 MET A N 1
ATOM 743 C CA . MET A 1 109 ? -2.183 5.956 14.684 1.00 97.38 109 MET A CA 1
ATOM 744 C C . MET A 1 109 ? -1.017 6.890 14.371 1.00 97.38 109 MET A C 1
ATOM 746 O O . MET A 1 109 ? -0.583 6.992 13.225 1.00 97.38 109 MET A O 1
ATOM 750 N N . PHE A 1 110 ? -0.541 7.612 15.377 1.00 96.00 110 PHE A N 1
ATOM 751 C CA . PHE A 1 110 ? 0.542 8.578 15.251 1.00 96.00 110 PHE A CA 1
ATOM 752 C C . PHE A 1 110 ? 1.497 8.410 16.434 1.00 96.00 110 PHE A C 1
ATOM 754 O O . PHE A 1 110 ? 1.036 8.318 17.564 1.00 96.00 110 PHE A O 1
ATOM 761 N N . GLY A 1 111 ? 2.805 8.375 16.217 1.00 93.88 111 GLY A N 1
ATOM 762 C CA . GLY A 1 111 ? 3.762 8.229 17.320 1.00 93.88 111 GLY A CA 1
ATOM 763 C C . GLY A 1 111 ? 5.207 8.153 16.846 1.00 93.88 111 GLY A C 1
ATOM 764 O O . GLY A 1 111 ? 5.467 8.188 15.650 1.00 93.88 111 GLY A O 1
ATOM 765 N N . ALA A 1 112 ? 6.152 8.068 17.772 1.00 93.38 112 ALA A N 1
ATOM 766 C CA . ALA A 1 112 ? 7.570 7.819 17.518 1.00 93.38 112 ALA A CA 1
ATOM 767 C C . ALA A 1 112 ? 7.980 6.354 17.763 1.00 93.38 112 ALA A C 1
ATOM 769 O O . ALA A 1 112 ? 9.081 5.963 17.391 1.00 93.38 112 ALA A O 1
ATOM 770 N N . GLY A 1 113 ? 7.129 5.570 18.424 1.00 93.38 113 GLY A N 1
ATOM 771 C CA . GLY A 1 113 ? 7.358 4.142 18.659 1.00 93.38 113 GLY A CA 1
ATOM 772 C C . GLY A 1 113 ? 6.699 3.246 17.612 1.00 93.38 113 GLY A C 1
ATOM 773 O O . GLY A 1 113 ? 6.006 3.733 16.713 1.00 93.38 113 GLY A O 1
ATOM 774 N N . ALA A 1 114 ? 6.853 1.934 17.788 1.00 95.44 114 ALA A N 1
ATOM 775 C CA . ALA A 1 114 ? 6.243 0.906 16.952 1.00 95.44 114 ALA A CA 1
ATOM 776 C C . ALA A 1 114 ? 4.724 1.097 16.868 1.00 95.44 114 ALA A C 1
ATOM 778 O O . ALA A 1 114 ? 4.068 1.475 17.839 1.00 95.44 114 ALA A O 1
ATOM 779 N N . GLN A 1 115 ? 4.128 0.802 15.718 1.00 97.31 115 GLN A N 1
ATOM 780 C CA . GLN A 1 115 ? 2.676 0.887 15.557 1.00 97.31 115 GLN A CA 1
ATOM 781 C C . GLN A 1 115 ? 2.174 -0.394 14.911 1.00 97.31 115 GLN A C 1
ATOM 783 O O . GLN A 1 115 ? 2.537 -0.709 13.778 1.00 97.31 115 GLN A O 1
ATOM 788 N N . THR A 1 116 ? 1.340 -1.138 15.637 1.00 98.31 116 THR A N 1
ATOM 789 C CA . THR A 1 116 ? 0.749 -2.386 15.145 1.00 98.31 116 THR A CA 1
ATOM 790 C C . THR A 1 116 ? -0.766 -2.275 15.089 1.00 98.31 116 THR A C 1
ATOM 792 O O . THR A 1 116 ? -1.412 -2.003 16.097 1.00 98.31 116 THR A O 1
ATOM 795 N N . LEU A 1 117 ? -1.356 -2.537 13.928 1.00 98.50 117 LEU A N 1
ATOM 796 C CA . LEU A 1 117 ? -2.801 -2.663 13.769 1.00 98.50 117 LEU A CA 1
ATOM 797 C C . LEU A 1 117 ? -3.142 -4.069 13.281 1.00 98.50 117 LEU A C 1
ATOM 799 O O . LEU A 1 117 ? -2.658 -4.507 12.243 1.00 98.50 117 LEU A O 1
ATOM 803 N N . ASN A 1 118 ? -4.015 -4.748 14.013 1.00 98.56 118 ASN A N 1
ATOM 804 C CA . ASN A 1 118 ? -4.587 -6.028 13.632 1.00 98.56 118 ASN A CA 1
ATOM 805 C C . ASN A 1 118 ? -6.093 -5.862 13.427 1.00 98.56 118 ASN A C 1
ATOM 807 O O . ASN A 1 118 ? -6.792 -5.391 14.322 1.00 98.56 118 ASN A O 1
ATOM 811 N N . ILE A 1 119 ? -6.606 -6.269 12.272 1.00 98.31 119 ILE A N 1
ATOM 812 C CA . ILE A 1 119 ? -8.038 -6.359 11.986 1.00 98.31 119 ILE A CA 1
ATOM 813 C C . ILE A 1 119 ? -8.346 -7.838 11.787 1.00 98.31 119 ILE A C 1
ATOM 815 O O . ILE A 1 119 ? -8.015 -8.425 10.758 1.00 98.31 119 ILE A O 1
ATOM 819 N N . PHE A 1 120 ? -8.942 -8.448 12.802 1.00 97.88 120 PHE A N 1
ATOM 820 C CA . PHE A 1 120 ? -9.277 -9.866 12.807 1.00 97.88 120 PHE A CA 1
ATOM 821 C C . PHE A 1 120 ? -10.622 -10.107 12.147 1.00 97.88 120 PHE A C 1
ATOM 823 O O . PHE A 1 120 ? -11.479 -9.225 12.170 1.00 97.88 120 PHE A O 1
ATOM 830 N N . ASN A 1 121 ? -10.833 -11.339 11.684 1.00 96.88 121 ASN A N 1
ATOM 831 C CA . ASN A 1 121 ? -12.068 -11.822 11.085 1.00 96.88 121 ASN A CA 1
ATOM 832 C C . ASN A 1 121 ? -12.365 -11.179 9.727 1.00 96.88 121 ASN A C 1
ATOM 834 O O . ASN A 1 121 ? -12.452 -9.961 9.584 1.00 96.88 121 ASN A O 1
ATOM 838 N N . SER A 1 122 ? -12.622 -12.020 8.727 1.00 97.38 122 SER A N 1
ATOM 839 C CA . SER A 1 122 ? -12.939 -11.569 7.369 1.00 97.38 122 SER A CA 1
ATOM 840 C C . SER A 1 122 ? -14.245 -10.778 7.255 1.00 97.38 122 SER A C 1
ATOM 842 O O . SER A 1 122 ? -14.484 -10.127 6.245 1.00 97.38 122 SER A O 1
ATOM 844 N N . GLY A 1 123 ? -15.111 -10.839 8.269 1.00 96.69 123 GLY A N 1
ATOM 845 C CA . GLY A 1 123 ? -16.316 -10.020 8.372 1.00 96.69 123 GLY A CA 1
ATOM 846 C C . GLY A 1 123 ? -16.095 -8.644 9.008 1.00 96.69 123 GLY A C 1
ATOM 847 O O . GLY A 1 123 ? -17.041 -7.859 9.054 1.00 96.69 123 GLY A O 1
ATOM 848 N N . SER A 1 124 ? -14.901 -8.343 9.529 1.00 97.56 124 SER A N 1
ATOM 849 C CA . SER A 1 124 ? -14.580 -7.007 10.041 1.00 97.56 124 SER A CA 1
ATOM 850 C C . SER A 1 124 ? -14.374 -6.013 8.902 1.00 97.56 124 SER A C 1
ATOM 852 O O . SER A 1 124 ? -13.936 -6.364 7.806 1.00 97.56 124 SER A O 1
ATOM 854 N N . SER A 1 125 ? -14.667 -4.742 9.172 1.00 97.88 125 SER A N 1
ATOM 855 C CA . SER A 1 125 ? -14.576 -3.687 8.162 1.00 97.88 125 SER A CA 1
ATOM 856 C C . SER A 1 125 ? -14.125 -2.362 8.767 1.00 97.88 125 SER A C 1
ATOM 858 O O . SER A 1 125 ? -14.698 -1.912 9.762 1.00 97.88 125 SER A O 1
ATOM 860 N N . VAL A 1 126 ? -13.170 -1.690 8.129 1.00 98.50 126 VAL A N 1
ATOM 861 C CA . VAL A 1 126 ? -12.702 -0.355 8.525 1.00 98.50 126 VAL A CA 1
ATOM 862 C C . VAL A 1 126 ? -12.934 0.617 7.374 1.00 98.50 126 VAL A C 1
ATOM 864 O O . VAL A 1 126 ? -12.355 0.448 6.307 1.00 98.50 126 VAL A O 1
ATOM 867 N N . SER A 1 127 ? -13.775 1.634 7.581 1.00 98.31 127 SER A N 1
ATOM 868 C CA . SER A 1 127 ? -14.149 2.585 6.526 1.00 98.31 127 SER A CA 1
ATOM 869 C C . SER A 1 127 ? -14.064 4.036 6.983 1.00 98.31 127 SER A C 1
ATOM 871 O O . SER A 1 127 ? -14.832 4.450 7.851 1.00 98.31 127 SER A O 1
ATOM 873 N N . GLY A 1 128 ? -13.195 4.838 6.369 1.00 98.00 128 GLY A N 1
ATOM 874 C CA . GLY A 1 128 ? -13.103 6.282 6.622 1.00 98.00 128 GLY A CA 1
ATOM 875 C C . GLY A 1 128 ? -13.371 7.110 5.368 1.00 98.00 128 GLY A C 1
ATOM 876 O O . GLY A 1 128 ? -13.109 6.659 4.261 1.00 98.00 128 GLY A O 1
ATOM 877 N N . SER A 1 129 ? -13.889 8.331 5.500 1.00 97.81 129 SER A N 1
ATOM 878 C CA . SER A 1 129 ? -14.094 9.207 4.334 1.00 97.81 129 SER A CA 1
ATOM 879 C C . SER A 1 129 ? -12.798 9.808 3.782 1.00 97.81 129 SER A C 1
ATOM 881 O O . SER A 1 129 ? -12.752 10.138 2.599 1.00 97.81 129 SER A O 1
ATOM 883 N N . ALA A 1 130 ? -11.747 9.918 4.605 1.00 97.75 130 ALA A N 1
ATOM 884 C CA . ALA A 1 130 ? -10.402 10.310 4.172 1.00 97.75 130 ALA A CA 1
ATOM 885 C C . ALA A 1 130 ? -9.496 9.083 4.004 1.00 97.75 130 ALA A C 1
ATOM 887 O O . ALA A 1 130 ? -9.102 8.763 2.889 1.00 97.75 130 ALA A O 1
ATOM 888 N N . SER A 1 131 ? -9.219 8.348 5.078 1.00 98.50 131 SER A N 1
ATOM 889 C CA . SER A 1 131 ? -8.490 7.078 4.991 1.00 98.50 131 SER A CA 1
ATOM 890 C C . SER A 1 131 ? -9.226 5.977 5.740 1.00 98.50 131 SER A C 1
ATOM 892 O O . SER A 1 131 ? -9.773 6.226 6.815 1.00 98.50 131 SER A O 1
ATOM 894 N N . GLY A 1 132 ? -9.207 4.743 5.240 1.00 98.44 132 GLY A N 1
ATOM 895 C CA . GLY A 1 132 ? -9.580 3.601 6.078 1.00 98.44 132 GLY A CA 1
ATOM 896 C C . GLY A 1 132 ? -8.628 3.513 7.272 1.00 98.44 132 GLY A C 1
ATOM 897 O O . GLY A 1 132 ? -9.033 3.614 8.431 1.00 98.44 132 GLY A O 1
ATOM 898 N N . VAL A 1 133 ? -7.333 3.441 6.974 1.00 98.75 133 VAL A N 1
ATOM 899 C CA . VAL A 1 133 ? -6.255 3.393 7.965 1.00 98.75 133 VAL A CA 1
ATOM 900 C C . VAL A 1 133 ? -5.188 4.436 7.634 1.00 98.75 133 VAL A C 1
ATOM 902 O O . VAL A 1 133 ? -4.724 4.510 6.501 1.00 98.75 133 VAL A O 1
ATOM 905 N N . SER A 1 134 ? -4.765 5.211 8.632 1.00 98.56 134 SER A N 1
ATOM 906 C CA . SER A 1 134 ? -3.618 6.122 8.565 1.00 98.56 134 SER A CA 1
ATOM 907 C C . SER A 1 134 ? -2.665 5.844 9.730 1.00 98.56 134 SER A C 1
ATOM 909 O O . SER A 1 134 ? -2.983 6.165 10.874 1.00 98.56 134 SER A O 1
ATOM 911 N N . ILE A 1 135 ? -1.481 5.302 9.457 1.00 98.31 135 ILE A N 1
ATOM 912 C CA . ILE A 1 135 ? -0.433 5.058 10.457 1.00 98.31 135 ILE A CA 1
ATOM 913 C C . ILE A 1 135 ? 0.793 5.890 10.095 1.00 98.31 135 ILE A C 1
ATOM 915 O O . ILE A 1 135 ? 1.308 5.800 8.982 1.00 98.31 135 ILE A O 1
ATOM 919 N N . VAL A 1 136 ? 1.263 6.710 11.031 1.00 97.94 136 VAL A N 1
ATOM 920 C CA . VAL A 1 136 ? 2.443 7.550 10.827 1.00 97.94 136 VAL A CA 1
ATOM 921 C C . VAL A 1 136 ? 3.383 7.421 12.014 1.00 97.94 136 VAL A C 1
ATOM 923 O O . VAL A 1 136 ? 3.033 7.815 13.127 1.00 97.94 136 VAL A O 1
ATOM 926 N N . ILE A 1 137 ? 4.596 6.936 11.749 1.00 96.50 137 ILE A N 1
ATOM 927 C CA . ILE A 1 137 ? 5.714 7.036 12.684 1.00 96.50 137 ILE A CA 1
ATOM 928 C C . ILE A 1 137 ? 6.493 8.316 12.361 1.00 96.50 137 ILE A C 1
ATOM 930 O O . ILE A 1 137 ? 6.881 8.549 11.215 1.00 96.50 137 ILE A O 1
ATOM 934 N N . THR A 1 138 ? 6.678 9.205 13.336 1.00 95.00 138 THR A N 1
ATOM 935 C CA . THR A 1 138 ? 7.298 10.529 13.130 1.00 95.00 138 THR A CA 1
ATOM 936 C C . THR A 1 138 ? 8.817 10.520 13.205 1.00 95.00 138 THR A C 1
ATOM 938 O O . THR A 1 138 ? 9.464 11.434 12.701 1.00 95.00 138 THR A O 1
ATOM 941 N N . SER A 1 139 ? 9.371 9.537 13.902 1.00 92.12 139 SER A N 1
ATOM 942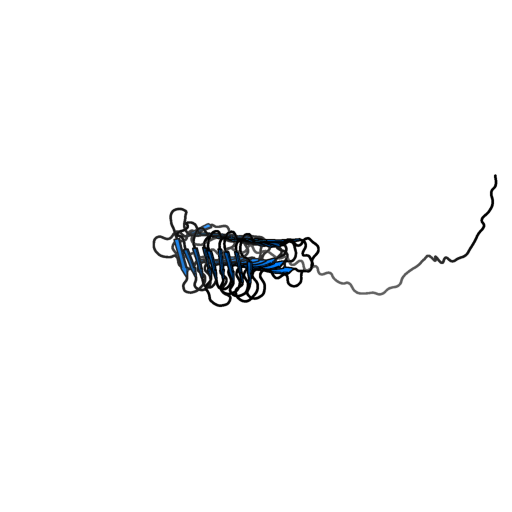 C CA . SER A 1 139 ? 10.788 9.363 14.227 1.00 92.12 139 SER A CA 1
ATOM 943 C C . SER A 1 139 ? 10.944 8.002 14.905 1.00 92.12 139 SER A C 1
ATOM 945 O O . SER A 1 139 ? 9.932 7.400 15.216 1.00 92.12 139 SER A O 1
ATOM 947 N N . GLY A 1 140 ? 12.162 7.568 15.226 1.00 90.88 140 GLY A N 1
ATOM 948 C CA . GLY A 1 140 ? 12.395 6.317 15.960 1.00 90.88 140 GLY A CA 1
ATOM 949 C C . GLY A 1 140 ? 13.054 5.261 15.086 1.00 90.88 140 GLY A C 1
ATOM 950 O O . GLY A 1 140 ? 13.500 5.578 13.987 1.00 90.88 140 GLY A O 1
ATOM 951 N N . VAL A 1 141 ? 13.157 4.035 15.593 1.00 89.25 141 VAL A N 1
ATOM 952 C CA . VAL A 1 141 ? 13.765 2.889 14.885 1.00 89.25 141 VAL A CA 1
ATOM 953 C C . VAL A 1 141 ? 12.762 1.764 14.637 1.00 89.25 141 VAL A C 1
ATOM 955 O O . VAL A 1 141 ? 13.140 0.689 14.187 1.00 89.25 141 VAL A O 1
ATOM 958 N N . ASP A 1 142 ? 11.502 2.002 14.985 1.00 95.62 142 ASP A N 1
ATOM 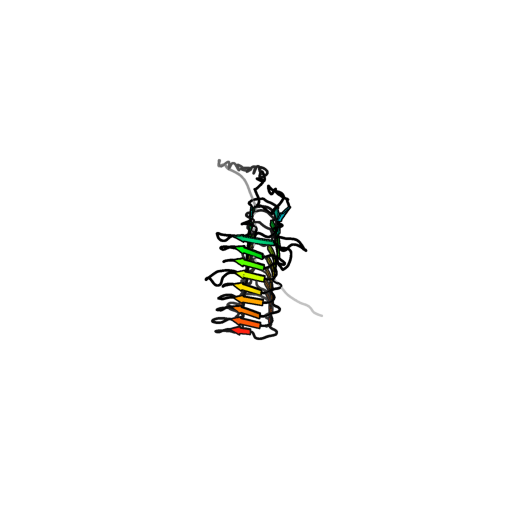959 C CA . ASP A 1 142 ? 10.487 0.971 15.092 1.00 95.62 142 ASP A CA 1
ATOM 960 C C . ASP A 1 142 ? 9.614 0.885 13.844 1.00 95.62 142 ASP A C 1
ATOM 962 O O . ASP A 1 142 ? 9.453 1.855 13.100 1.00 95.62 142 ASP A O 1
ATOM 966 N N . ASP A 1 143 ? 9.027 -0.288 13.638 1.00 97.00 143 ASP A N 1
ATOM 967 C CA . ASP A 1 143 ? 8.295 -0.621 12.423 1.00 97.00 143 ASP A CA 1
ATOM 968 C C . ASP A 1 143 ? 6.808 -0.247 12.497 1.00 97.00 143 ASP A C 1
ATOM 970 O O . ASP A 1 143 ? 6.174 -0.239 13.561 1.00 97.00 143 ASP A O 1
ATOM 974 N N . ILE A 1 144 ? 6.218 -0.030 11.320 1.00 98.31 144 ILE A N 1
ATOM 975 C CA . ILE A 1 144 ? 4.766 -0.092 11.134 1.00 98.31 144 ILE A CA 1
ATOM 976 C C . ILE A 1 144 ? 4.396 -1.513 10.720 1.00 98.31 144 ILE A C 1
ATOM 978 O O . ILE A 1 144 ? 4.897 -2.018 9.716 1.00 98.31 144 ILE A O 1
ATOM 982 N N . THR A 1 145 ? 3.461 -2.128 11.443 1.00 98.62 145 THR A N 1
ATOM 983 C CA . THR A 1 145 ? 2.867 -3.416 11.068 1.00 98.62 145 THR A CA 1
ATOM 984 C C . THR A 1 145 ? 1.349 -3.302 10.970 1.00 98.62 145 THR A C 1
ATOM 986 O O . THR A 1 145 ? 0.681 -2.868 11.905 1.00 98.62 145 THR A O 1
ATOM 989 N N . LEU A 1 146 ? 0.785 -3.733 9.845 1.00 98.69 146 LEU A N 1
ATOM 990 C CA . LEU A 1 146 ? -0.655 -3.885 9.654 1.00 98.69 146 LEU A CA 1
ATOM 991 C C . LEU A 1 146 ? -0.957 -5.308 9.202 1.00 98.69 146 LEU A C 1
ATOM 993 O O . LEU A 1 146 ? -0.444 -5.751 8.177 1.00 98.69 146 LEU A O 1
ATOM 997 N N . VAL A 1 147 ? -1.834 -5.994 9.927 1.00 98.62 147 VAL A N 1
ATOM 998 C CA . VAL A 1 147 ? -2.414 -7.272 9.513 1.00 98.62 147 VAL A CA 1
ATOM 999 C C . VAL A 1 147 ? -3.928 -7.120 9.451 1.00 98.62 147 VAL A C 1
ATOM 1001 O O . VAL A 1 147 ? -4.549 -6.744 10.439 1.00 98.62 147 VAL A O 1
ATOM 1004 N N . SER A 1 148 ? -4.541 -7.399 8.305 1.00 98.50 148 SER A N 1
ATOM 1005 C CA . SER A 1 148 ? -5.992 -7.325 8.135 1.00 98.50 148 SER A CA 1
ATOM 1006 C C . SER A 1 148 ? -6.525 -8.561 7.440 1.00 98.50 148 SER A C 1
ATOM 1008 O O . SER A 1 148 ? -6.184 -8.819 6.291 1.00 98.50 148 SER A O 1
ATOM 1010 N N . GLU A 1 149 ? -7.412 -9.277 8.121 1.00 98.44 149 GLU A N 1
ATOM 1011 C CA . GLU A 1 149 ? -8.276 -10.300 7.528 1.00 98.44 149 GLU A CA 1
ATOM 1012 C C . GLU A 1 149 ? -9.559 -9.683 6.952 1.00 98.44 149 GLU A C 1
ATOM 1014 O O . GLU A 1 149 ? -10.182 -10.273 6.074 1.00 98.44 149 GLU A O 1
ATOM 1019 N N . GLY A 1 150 ? -9.955 -8.508 7.453 1.00 97.88 150 GLY A N 1
ATOM 1020 C CA . GLY A 1 150 ? -11.141 -7.769 7.023 1.00 97.88 150 GLY A CA 1
ATOM 1021 C C . GLY A 1 150 ? -10.882 -6.781 5.882 1.00 97.88 150 GLY A C 1
ATOM 1022 O O . GLY A 1 150 ? -9.745 -6.586 5.440 1.00 97.88 150 GLY A O 1
ATOM 1023 N N . THR A 1 151 ? -11.952 -6.118 5.437 1.00 98.31 151 THR A N 1
ATOM 1024 C CA . THR A 1 151 ? -11.915 -5.127 4.348 1.00 98.31 151 THR A CA 1
ATOM 1025 C C . THR A 1 151 ? -11.554 -3.734 4.864 1.00 98.31 151 THR A C 1
ATOM 1027 O O . THR A 1 151 ? -12.097 -3.294 5.886 1.00 98.31 151 THR A O 1
ATOM 1030 N N . ILE A 1 152 ? -10.731 -2.992 4.122 1.00 98.75 152 ILE A N 1
ATOM 1031 C CA . ILE A 1 152 ? -10.382 -1.599 4.440 1.00 98.75 152 ILE A CA 1
ATOM 1032 C C . ILE A 1 152 ? -10.806 -0.682 3.290 1.00 98.75 152 ILE A C 1
ATOM 1034 O O . ILE A 1 152 ? -10.486 -0.954 2.135 1.00 98.75 152 ILE A O 1
ATOM 1038 N N . SER A 1 153 ? -11.485 0.429 3.591 1.00 98.62 153 SER A N 1
ATOM 1039 C CA . SER A 1 153 ? -11.912 1.393 2.573 1.00 98.62 153 SER A CA 1
ATOM 1040 C C . SER A 1 153 ? -11.782 2.863 2.977 1.00 98.62 153 SER A C 1
ATOM 1042 O O . SER A 1 153 ? -11.989 3.230 4.134 1.00 98.62 153 SER A O 1
ATOM 1044 N N . GLY A 1 154 ? -11.523 3.730 1.999 1.00 98.38 154 GLY A N 1
ATOM 1045 C CA . GLY A 1 154 ? -11.641 5.182 2.150 1.00 98.38 154 GLY A CA 1
ATOM 1046 C C . GLY A 1 154 ? -11.317 5.957 0.877 1.00 98.38 154 GLY A C 1
ATOM 1047 O O . GLY A 1 154 ? -11.244 5.358 -0.193 1.00 98.38 154 GLY A O 1
ATOM 1048 N N . LEU A 1 155 ? -11.128 7.286 0.959 1.00 97.81 155 LEU A N 1
ATOM 1049 C CA . LEU A 1 155 ? -10.529 8.023 -0.167 1.00 97.81 155 LEU A CA 1
ATOM 1050 C C . LEU A 1 155 ? -9.156 7.408 -0.454 1.00 97.81 155 LEU A C 1
ATOM 1052 O O . LEU A 1 155 ? -8.929 6.962 -1.573 1.00 97.81 155 LEU A O 1
ATOM 1056 N N . ASN A 1 156 ? -8.325 7.274 0.578 1.00 98.44 156 ASN A N 1
ATOM 1057 C CA . ASN A 1 156 ? -7.237 6.307 0.603 1.00 98.44 156 ASN A CA 1
ATOM 1058 C C . ASN A 1 156 ? -7.676 5.061 1.380 1.00 98.44 156 ASN A C 1
ATOM 1060 O O . ASN A 1 156 ? -8.336 5.173 2.413 1.00 98.44 156 ASN A O 1
ATOM 1064 N N . GLY A 1 157 ? -7.311 3.865 0.930 1.00 98.56 157 GLY A N 1
ATOM 1065 C CA . GLY A 1 157 ? -7.571 2.664 1.727 1.00 98.56 157 GLY A CA 1
ATOM 1066 C C . GLY A 1 157 ? -6.668 2.655 2.961 1.00 98.56 157 GLY A C 1
ATOM 1067 O O . GLY A 1 157 ? -7.133 2.756 4.099 1.00 98.56 157 GLY A O 1
ATOM 1068 N N . ILE A 1 158 ? -5.359 2.614 2.716 1.00 98.81 158 ILE A N 1
ATOM 1069 C CA . ILE A 1 158 ? -4.297 2.582 3.720 1.00 98.81 158 ILE A CA 1
ATOM 1070 C C . ILE A 1 158 ? -3.246 3.638 3.376 1.00 98.81 158 ILE A C 1
ATOM 1072 O O . ILE A 1 158 ? -2.741 3.676 2.255 1.00 98.81 158 ILE A O 1
ATOM 1076 N N . ALA A 1 159 ? -2.863 4.441 4.363 1.00 98.62 159 ALA A N 1
ATOM 1077 C CA . ALA A 1 159 ? -1.683 5.293 4.333 1.00 98.62 159 ALA A CA 1
ATOM 1078 C C . ALA A 1 159 ? -0.760 4.920 5.503 1.00 98.62 159 ALA A C 1
ATOM 1080 O O . ALA A 1 159 ? -1.115 5.118 6.663 1.00 98.62 159 ALA A O 1
ATOM 1081 N N . ALA A 1 160 ? 0.417 4.373 5.208 1.00 98.50 160 ALA A N 1
ATOM 1082 C CA . ALA A 1 160 ? 1.419 3.973 6.189 1.00 98.50 160 ALA A CA 1
ATOM 1083 C C . ALA A 1 160 ? 2.753 4.660 5.876 1.00 98.50 160 ALA A C 1
ATOM 1085 O O . ALA A 1 160 ? 3.348 4.408 4.831 1.00 98.50 160 ALA A O 1
ATOM 1086 N N . VAL A 1 161 ? 3.218 5.543 6.760 1.00 98.38 161 VAL A N 1
ATOM 1087 C CA . VAL A 1 161 ? 4.462 6.300 6.551 1.00 98.38 161 VAL A CA 1
ATOM 1088 C C . VAL A 1 161 ? 5.361 6.199 7.773 1.00 98.38 161 VAL A C 1
ATOM 1090 O O . VAL A 1 161 ? 4.996 6.671 8.851 1.00 98.38 161 VAL A O 1
ATOM 1093 N N . ASN A 1 162 ? 6.555 5.637 7.595 1.00 97.25 162 ASN A N 1
ATOM 1094 C CA . ASN A 1 162 ? 7.593 5.615 8.615 1.00 97.25 162 ASN A CA 1
ATOM 1095 C C . ASN A 1 162 ? 8.652 6.691 8.328 1.00 97.25 162 ASN A C 1
ATOM 1097 O O . ASN A 1 162 ? 9.447 6.574 7.399 1.00 97.25 162 ASN A O 1
ATOM 1101 N N . ASN A 1 163 ? 8.651 7.765 9.120 1.00 96.75 163 ASN A N 1
ATOM 1102 C CA . ASN A 1 163 ? 9.675 8.813 9.047 1.00 96.75 163 ASN A CA 1
ATOM 1103 C C . ASN A 1 163 ? 10.877 8.536 9.973 1.00 96.75 163 ASN A C 1
ATOM 1105 O O . ASN A 1 163 ? 11.776 9.373 10.070 1.00 96.75 163 ASN A O 1
ATOM 1109 N N . GLY A 1 164 ? 10.863 7.415 10.701 1.00 93.94 164 GLY A N 1
ATOM 1110 C CA . GLY A 1 164 ? 11.995 6.905 11.466 1.00 93.94 164 GLY A CA 1
ATOM 1111 C C . GLY A 1 164 ? 12.927 6.049 10.606 1.00 93.94 164 GLY A C 1
ATOM 1112 O O . GLY A 1 164 ? 13.025 6.249 9.399 1.00 93.94 164 GLY A O 1
ATOM 1113 N N . THR A 1 165 ? 13.607 5.104 11.253 1.00 94.31 165 THR A N 1
ATOM 1114 C CA . THR A 1 165 ? 14.484 4.109 10.622 1.00 94.31 165 THR A CA 1
ATOM 1115 C C . THR A 1 165 ? 13.948 2.682 10.768 1.00 94.31 165 THR A C 1
ATOM 1117 O O . THR A 1 165 ? 14.734 1.734 10.813 1.00 94.31 165 THR A O 1
ATOM 1120 N N . GLY A 1 166 ? 12.629 2.526 10.898 1.00 96.62 166 GLY A N 1
ATOM 1121 C CA . GLY A 1 166 ? 11.957 1.229 10.816 1.00 96.62 166 GLY A CA 1
ATOM 1122 C C . GLY A 1 166 ? 11.297 1.009 9.454 1.00 96.62 166 GLY A C 1
ATOM 1123 O O . GLY A 1 166 ? 11.046 1.948 8.693 1.00 96.62 166 GLY A O 1
ATOM 1124 N N . GLY A 1 167 ? 10.992 -0.244 9.149 1.00 97.75 167 GLY A N 1
ATOM 1125 C CA . GLY A 1 167 ? 10.293 -0.647 7.939 1.00 97.75 167 GLY A CA 1
ATOM 1126 C C . GLY A 1 167 ? 8.779 -0.451 8.013 1.00 97.75 167 GLY A C 1
ATOM 1127 O O . GLY A 1 167 ? 8.203 0.023 9.003 1.00 97.75 167 GLY A O 1
ATOM 1128 N N . VAL A 1 168 ? 8.116 -0.850 6.929 1.00 98.56 168 VAL A N 1
ATOM 1129 C CA . VAL A 1 168 ? 6.652 -0.909 6.828 1.00 98.56 168 VAL A CA 1
ATOM 1130 C C . VAL A 1 168 ? 6.248 -2.291 6.326 1.00 98.56 168 VAL A C 1
ATOM 1132 O O . VAL A 1 168 ? 6.621 -2.682 5.224 1.00 98.56 168 VAL A O 1
ATOM 1135 N N . THR A 1 169 ? 5.453 -3.022 7.107 1.00 98.75 169 THR A N 1
ATOM 1136 C CA . THR A 1 169 ? 4.890 -4.323 6.715 1.00 98.75 169 THR A CA 1
ATOM 1137 C C . THR A 1 169 ? 3.367 -4.276 6.714 1.00 98.75 169 THR A C 1
ATOM 1139 O O . THR A 1 169 ? 2.748 -4.072 7.757 1.00 98.75 169 THR A O 1
ATOM 1142 N N . LEU A 1 170 ? 2.750 -4.507 5.555 1.00 98.81 170 LEU A N 1
ATOM 1143 C CA . LEU A 1 170 ? 1.299 -4.532 5.370 1.00 98.81 170 LEU A CA 1
ATOM 1144 C C . LEU A 1 170 ? 0.872 -5.901 4.826 1.00 98.81 170 LEU A C 1
ATOM 1146 O O . LEU A 1 170 ? 1.238 -6.256 3.713 1.00 98.81 170 LEU A O 1
ATOM 1150 N N . ASN A 1 171 ? 0.072 -6.651 5.581 1.00 98.75 171 ASN A N 1
ATOM 1151 C CA . ASN A 1 171 ? -0.512 -7.931 5.178 1.00 98.75 171 ASN A CA 1
ATOM 1152 C C . ASN A 1 171 ? -2.037 -7.816 5.231 1.00 98.75 171 ASN A C 1
ATOM 1154 O O . ASN A 1 171 ? -2.618 -7.816 6.312 1.00 98.75 171 ASN A O 1
ATOM 1158 N N . VAL A 1 172 ? -2.696 -7.676 4.088 1.00 98.75 172 VAL A N 1
ATOM 1159 C CA . VAL A 1 172 ? -4.113 -7.293 4.005 1.00 98.75 172 VAL A CA 1
ATOM 1160 C C . VAL A 1 172 ? -4.880 -8.179 3.024 1.00 98.75 172 VAL A C 1
ATOM 1162 O O . VAL A 1 172 ? -4.277 -8.817 2.166 1.00 98.75 172 VAL A O 1
ATOM 1165 N N . VAL A 1 173 ? -6.206 -8.235 3.139 1.00 98.25 173 VAL A N 1
ATOM 1166 C CA . VAL A 1 173 ? -7.064 -8.923 2.159 1.00 98.25 173 VAL A CA 1
ATOM 1167 C C . VAL A 1 173 ? -7.493 -7.925 1.086 1.00 98.25 173 VAL A C 1
ATOM 1169 O O . VAL A 1 173 ? -6.727 -7.681 0.152 1.00 98.25 173 VAL A O 1
ATOM 1172 N N . ASP A 1 174 ? -8.658 -7.297 1.258 1.00 98.44 174 ASP A N 1
ATOM 1173 C CA . ASP A 1 174 ? -9.227 -6.345 0.307 1.00 98.44 174 ASP A CA 1
ATOM 1174 C C . ASP A 1 174 ? -8.995 -4.910 0.774 1.00 98.44 174 ASP A C 1
ATOM 1176 O O . ASP A 1 174 ? -9.271 -4.554 1.930 1.00 98.44 174 ASP A O 1
ATOM 1180 N N . VAL A 1 175 ? -8.540 -4.063 -0.148 1.00 98.81 175 VAL A N 1
ATOM 1181 C CA . VAL A 1 175 ? -8.332 -2.639 0.114 1.00 98.81 175 VAL A CA 1
ATOM 1182 C C . VAL A 1 175 ? -8.933 -1.808 -1.004 1.00 98.81 175 VAL A C 1
ATOM 1184 O O . VAL A 1 175 ? -8.580 -1.955 -2.170 1.00 98.81 175 VAL A O 1
ATOM 1187 N N . THR A 1 176 ? -9.829 -0.896 -0.642 1.00 98.75 176 THR A N 1
ATOM 1188 C CA . THR A 1 176 ? -10.496 0.009 -1.581 1.00 98.75 176 THR A CA 1
ATOM 1189 C C . THR A 1 176 ? -10.164 1.464 -1.254 1.00 98.75 176 THR A C 1
ATOM 1191 O O . THR A 1 176 ? -10.686 2.045 -0.305 1.00 98.75 176 THR A O 1
ATOM 1194 N N . GLY A 1 177 ? -9.300 2.075 -2.056 1.00 97.94 177 GLY A N 1
ATOM 1195 C CA . GLY A 1 177 ? -9.275 3.519 -2.246 1.00 97.94 177 GLY A CA 1
ATOM 1196 C C . GLY A 1 177 ? -10.419 3.954 -3.164 1.00 97.94 177 GLY A C 1
ATOM 1197 O O . GLY A 1 177 ? -10.986 3.162 -3.918 1.00 97.94 177 GLY A O 1
ATOM 1198 N N . SER A 1 178 ? -10.779 5.230 -3.119 1.00 97.50 178 SER A N 1
ATOM 1199 C CA . SER A 1 178 ? -11.786 5.755 -4.042 1.00 97.50 178 SER A CA 1
ATOM 1200 C C . SER A 1 178 ? -11.248 5.827 -5.476 1.00 97.50 178 SER A C 1
ATOM 1202 O O . SER A 1 178 ? -10.043 5.788 -5.707 1.00 97.50 178 SER A O 1
ATOM 1204 N N . SER A 1 179 ? -12.139 6.037 -6.442 1.00 96.75 179 SER A N 1
ATOM 1205 C CA . SER A 1 179 ? -11.775 6.351 -7.830 1.00 96.75 179 SER A CA 1
ATOM 1206 C C . SER A 1 179 ? -11.537 7.851 -8.071 1.00 96.75 179 SER A C 1
ATOM 1208 O O . SER A 1 179 ? -11.586 8.305 -9.214 1.00 96.75 179 SER A O 1
ATOM 1210 N N . ALA A 1 180 ? -11.414 8.663 -7.015 1.00 97.81 180 ALA A N 1
ATOM 1211 C CA . ALA A 1 180 ? -11.108 10.080 -7.170 1.00 97.81 180 ALA A CA 1
ATOM 1212 C C . ALA A 1 180 ? -9.648 10.250 -7.626 1.00 97.81 180 ALA A C 1
ATOM 1214 O O . ALA A 1 180 ? -8.797 9.485 -7.182 1.00 97.81 180 ALA A O 1
ATOM 1215 N N . PRO A 1 181 ? -9.319 11.262 -8.447 1.00 97.56 181 PRO A N 1
ATOM 1216 C CA . PRO A 1 181 ? -7.951 11.445 -8.920 1.00 97.56 181 PRO A CA 1
ATOM 1217 C C . PRO A 1 181 ? -6.931 11.499 -7.774 1.00 97.56 181 PRO A C 1
ATOM 1219 O O . PRO A 1 181 ? -7.082 12.292 -6.841 1.00 97.56 181 PRO A O 1
ATOM 1222 N N . ASN A 1 182 ? -5.865 10.711 -7.893 1.00 95.81 182 ASN A N 1
ATOM 1223 C CA . ASN A 1 182 ? -4.782 10.518 -6.923 1.00 95.81 182 ASN A CA 1
ATOM 1224 C C . ASN A 1 182 ? -5.154 9.776 -5.628 1.00 95.81 182 ASN A C 1
ATOM 1226 O O . ASN A 1 182 ? -4.333 9.725 -4.711 1.00 95.81 182 ASN A O 1
ATOM 1230 N N . ALA A 1 183 ? -6.355 9.210 -5.525 1.00 97.75 183 ALA A N 1
ATOM 1231 C CA . ALA A 1 183 ? -6.716 8.327 -4.423 1.00 97.75 183 ALA A CA 1
ATOM 1232 C C . ALA A 1 183 ? -5.914 7.023 -4.489 1.00 97.75 183 ALA A C 1
ATOM 1234 O O . ALA A 1 183 ? -5.889 6.361 -5.527 1.00 97.75 183 ALA A O 1
ATOM 1235 N N . VAL A 1 184 ? -5.284 6.635 -3.381 1.00 98.62 184 VAL A N 1
ATOM 1236 C CA . VAL A 1 184 ? -4.424 5.446 -3.330 1.00 98.62 184 VAL A CA 1
ATOM 1237 C C . VAL A 1 184 ? -5.075 4.367 -2.476 1.00 98.62 184 VAL A C 1
ATOM 1239 O O . VAL A 1 184 ? -5.416 4.613 -1.319 1.00 98.62 184 VAL A O 1
ATOM 1242 N N . ALA A 1 185 ? -5.229 3.153 -3.002 1.00 98.56 185 ALA A N 1
ATOM 1243 C CA . ALA A 1 185 ? -5.731 2.050 -2.190 1.00 98.56 185 ALA A CA 1
ATOM 1244 C C . ALA A 1 185 ? -4.723 1.696 -1.089 1.00 98.56 185 ALA A C 1
ATOM 1246 O O . ALA A 1 185 ? -5.077 1.721 0.086 1.00 98.56 185 ALA A O 1
ATOM 1247 N N . ILE A 1 186 ? -3.457 1.459 -1.445 1.00 98.81 186 ILE A N 1
ATOM 1248 C CA . ILE A 1 186 ? -2.369 1.211 -0.491 1.00 98.81 186 ILE A CA 1
ATOM 1249 C C . ILE A 1 186 ? -1.215 2.174 -0.764 1.00 98.81 186 ILE A C 1
ATOM 1251 O O . ILE A 1 186 ? -0.566 2.075 -1.799 1.00 98.81 186 ILE A O 1
ATOM 1255 N N . SER A 1 187 ? -0.932 3.079 0.171 1.00 98.56 187 SER A N 1
ATOM 1256 C CA . SER A 1 187 ? 0.242 3.955 0.151 1.00 98.56 187 SER A CA 1
ATOM 1257 C C . SER A 1 187 ? 1.172 3.593 1.304 1.00 98.56 187 SER A C 1
ATOM 1259 O O . SER A 1 187 ? 0.824 3.820 2.463 1.00 98.56 187 SER A O 1
ATOM 1261 N N . ALA A 1 188 ? 2.361 3.082 0.996 1.00 98.62 188 ALA A N 1
ATOM 1262 C CA . ALA A 1 188 ? 3.405 2.776 1.970 1.00 98.62 188 ALA A CA 1
ATOM 1263 C C . ALA A 1 188 ? 4.667 3.599 1.683 1.00 98.62 188 ALA A C 1
ATOM 1265 O O . ALA A 1 188 ? 5.079 3.722 0.529 1.00 98.62 188 ALA A O 1
ATOM 1266 N N . GLY A 1 189 ? 5.298 4.153 2.716 1.00 98.25 189 GLY A N 1
ATOM 1267 C CA . GLY A 1 189 ? 6.536 4.903 2.538 1.00 98.25 189 GLY A CA 1
ATOM 1268 C C . GLY A 1 189 ? 7.467 4.880 3.740 1.00 98.25 189 GLY A C 1
ATOM 1269 O O . GLY A 1 189 ? 7.013 4.869 4.884 1.00 98.25 189 GLY A O 1
ATOM 1270 N N . THR A 1 190 ? 8.767 4.922 3.460 1.00 97.50 190 THR A N 1
ATOM 1271 C CA . THR A 1 190 ? 9.847 5.128 4.435 1.00 97.50 190 THR A CA 1
ATOM 1272 C C . THR A 1 190 ? 10.663 6.357 4.023 1.00 97.50 190 THR A C 1
ATOM 1274 O O . THR A 1 190 ? 10.711 6.710 2.844 1.00 97.50 190 THR A O 1
ATOM 1277 N N . VAL A 1 191 ? 11.269 7.066 4.979 1.00 94.12 191 VAL A N 1
ATOM 1278 C CA . VAL A 1 191 ? 12.141 8.226 4.681 1.00 94.12 191 VAL A CA 1
ATOM 1279 C C . VAL A 1 191 ? 13.619 7.834 4.585 1.00 94.12 191 VAL A C 1
ATOM 1281 O O . VAL A 1 191 ? 14.389 8.542 3.927 1.00 94.12 191 VAL A O 1
ATOM 1284 N N . GLY A 1 192 ? 14.025 6.731 5.212 1.00 90.06 192 GLY A N 1
ATOM 1285 C CA . GLY A 1 192 ? 15.390 6.221 5.172 1.00 90.06 192 GLY A CA 1
ATOM 1286 C C . GLY A 1 192 ? 15.565 5.046 4.209 1.00 90.06 192 GLY A C 1
ATOM 1287 O O . GLY A 1 192 ? 14.915 4.961 3.167 1.00 90.06 192 GLY A O 1
ATOM 1288 N N . ALA A 1 193 ? 16.501 4.167 4.564 1.00 91.69 193 ALA A N 1
ATOM 1289 C CA . ALA A 1 193 ? 16.922 3.009 3.776 1.00 91.69 193 ALA A CA 1
ATOM 1290 C C . ALA A 1 193 ? 16.168 1.727 4.156 1.00 91.69 193 ALA A C 1
ATOM 1292 O O . ALA A 1 193 ? 16.686 0.625 4.010 1.00 91.69 193 ALA A O 1
ATOM 1293 N N . GLU A 1 194 ? 14.978 1.870 4.727 1.00 96.69 194 GLU A N 1
ATOM 1294 C CA . GLU A 1 194 ? 14.248 0.759 5.312 1.00 96.69 194 GLU A CA 1
ATOM 1295 C C . GLU A 1 194 ? 13.292 0.117 4.324 1.00 96.69 194 GLU A C 1
ATOM 1297 O O . GLU A 1 194 ? 12.728 0.773 3.440 1.00 96.69 194 GLU A O 1
ATOM 1302 N N . ASP A 1 195 ? 13.080 -1.176 4.540 1.00 97.69 195 ASP A N 1
ATOM 1303 C CA . ASP A 1 195 ? 12.311 -2.006 3.637 1.00 97.69 195 ASP A CA 1
ATOM 1304 C C . ASP A 1 195 ? 10.800 -1.787 3.784 1.00 97.69 195 ASP A C 1
ATOM 1306 O O . ASP A 1 195 ? 10.252 -1.567 4.873 1.00 97.69 195 ASP A O 1
ATOM 1310 N N . ILE A 1 196 ? 10.109 -1.917 2.656 1.00 98.62 196 ILE A N 1
ATOM 1311 C CA . ILE A 1 196 ? 8.652 -1.915 2.562 1.00 98.62 196 ILE A CA 1
ATOM 1312 C C . ILE A 1 196 ? 8.210 -3.285 2.054 1.00 98.62 196 ILE A C 1
ATOM 1314 O O . ILE A 1 196 ? 8.610 -3.719 0.977 1.00 98.62 196 ILE A O 1
ATOM 1318 N N . SER A 1 197 ? 7.340 -3.955 2.804 1.00 98.75 197 SER A N 1
ATOM 1319 C CA . SER A 1 197 ? 6.741 -5.236 2.430 1.00 98.75 197 SER A CA 1
ATOM 1320 C C . SER A 1 197 ? 5.221 -5.117 2.410 1.00 98.75 197 SER A C 1
ATOM 1322 O O . SER A 1 197 ? 4.594 -4.835 3.430 1.00 98.75 197 SER A O 1
ATOM 1324 N N . ILE A 1 198 ? 4.613 -5.347 1.251 1.00 98.88 198 ILE A N 1
ATOM 1325 C CA . ILE A 1 198 ? 3.165 -5.330 1.047 1.00 98.88 198 ILE A CA 1
ATOM 1326 C C . ILE A 1 198 ? 2.746 -6.706 0.545 1.00 98.88 198 ILE A C 1
ATOM 1328 O O . ILE A 1 198 ? 3.248 -7.190 -0.466 1.00 98.88 198 ILE A O 1
ATOM 1332 N N . THR A 1 199 ? 1.803 -7.335 1.234 1.00 98.81 199 THR A N 1
ATOM 1333 C CA . THR A 1 199 ? 1.115 -8.540 0.781 1.00 98.81 199 THR A CA 1
ATOM 1334 C C . THR A 1 199 ? -0.385 -8.286 0.812 1.00 98.81 199 THR A C 1
ATOM 1336 O O . THR A 1 199 ? -0.949 -8.069 1.881 1.00 98.81 199 THR A O 1
ATOM 1339 N N . SER A 1 200 ? -1.033 -8.321 -0.351 1.00 98.62 200 SER A N 1
ATOM 1340 C CA . SER A 1 200 ? -2.489 -8.342 -0.471 1.00 98.62 200 SER A CA 1
ATOM 1341 C C . SER A 1 200 ? -2.947 -9.689 -1.020 1.00 98.62 200 SER A C 1
ATOM 1343 O O . SER A 1 200 ? -2.480 -10.129 -2.071 1.00 98.62 200 SER A O 1
ATOM 1345 N N . THR A 1 201 ? -3.845 -10.355 -0.296 1.00 98.62 201 THR A N 1
ATOM 1346 C CA . THR A 1 201 ? -4.427 -11.649 -0.692 1.00 98.62 201 THR A CA 1
ATOM 1347 C C . THR A 1 201 ? -5.790 -11.518 -1.373 1.00 98.62 201 THR A C 1
ATOM 1349 O O . THR A 1 201 ? -6.361 -12.530 -1.777 1.00 98.62 201 THR A O 1
ATOM 1352 N N . GLY A 1 202 ? -6.308 -10.295 -1.488 1.00 98.25 202 GLY A N 1
ATOM 1353 C CA . GLY A 1 202 ? -7.584 -9.972 -2.115 1.00 98.25 202 GLY A CA 1
ATOM 1354 C C . GLY A 1 202 ? -7.441 -8.929 -3.222 1.00 98.25 202 GLY A C 1
ATOM 1355 O O . GLY A 1 202 ? -6.381 -8.791 -3.838 1.00 98.25 202 GLY A O 1
ATOM 1356 N N . LEU A 1 203 ? -8.530 -8.208 -3.485 1.00 98.62 203 LEU A N 1
ATOM 1357 C CA . LEU A 1 203 ? -8.574 -7.139 -4.476 1.00 98.62 203 LEU A CA 1
ATOM 1358 C C . LEU A 1 203 ? -8.057 -5.826 -3.878 1.00 98.62 203 LEU A C 1
ATOM 1360 O O . LEU A 1 203 ? -8.570 -5.331 -2.870 1.00 98.62 203 LEU A O 1
ATOM 1364 N N . VAL A 1 204 ? -7.107 -5.201 -4.570 1.00 98.81 204 VAL A N 1
ATOM 1365 C CA . VAL A 1 204 ? -6.695 -3.817 -4.323 1.00 98.81 204 VAL A CA 1
ATOM 1366 C C . VAL A 1 204 ? -7.284 -2.915 -5.403 1.00 98.81 204 VAL A C 1
ATOM 1368 O O . VAL A 1 204 ? -6.998 -3.093 -6.585 1.00 98.81 204 VAL A O 1
ATOM 1371 N N . GLN A 1 205 ? -8.094 -1.928 -5.017 1.00 98.62 205 GLN A N 1
ATOM 1372 C CA . GLN A 1 205 ? -8.769 -1.030 -5.957 1.00 98.62 205 GLN A CA 1
ATOM 1373 C C . GLN A 1 205 ? -8.629 0.440 -5.561 1.00 98.62 205 GLN A C 1
ATOM 1375 O O . GLN A 1 205 ? -8.851 0.778 -4.407 1.00 98.62 205 GLN A O 1
ATOM 1380 N N . GLY A 1 206 ? -8.313 1.324 -6.510 1.00 98.50 206 GLY A N 1
ATOM 1381 C CA . GLY A 1 206 ? -8.220 2.777 -6.297 1.00 98.50 206 GLY A CA 1
ATOM 1382 C C . GLY A 1 206 ? -8.028 3.539 -7.610 1.00 98.50 206 GLY A C 1
ATOM 1383 O O . GLY A 1 206 ? -8.103 2.948 -8.682 1.00 98.50 206 GLY A O 1
ATOM 1384 N N . ASP A 1 207 ? -7.761 4.845 -7.571 1.00 98.62 207 ASP A N 1
ATOM 1385 C CA . ASP A 1 207 ? -7.206 5.535 -8.748 1.00 98.62 207 ASP A CA 1
ATOM 1386 C C . ASP A 1 207 ? -5.740 5.126 -8.958 1.00 98.62 207 ASP A C 1
ATOM 1388 O O . ASP A 1 207 ? -5.310 4.833 -10.070 1.00 98.62 207 ASP A O 1
ATOM 1392 N N . ILE A 1 208 ? -5.005 4.979 -7.859 1.00 98.75 208 ILE A N 1
ATOM 1393 C CA . ILE A 1 208 ? -3.737 4.260 -7.788 1.00 98.75 208 ILE A CA 1
ATOM 1394 C C . ILE A 1 208 ? -3.959 3.022 -6.922 1.00 98.75 208 ILE A C 1
ATOM 1396 O O . ILE A 1 208 ? -4.486 3.129 -5.812 1.00 98.75 208 ILE A O 1
ATOM 1400 N N . GLY A 1 209 ? -3.574 1.847 -7.413 1.00 98.69 209 GLY A N 1
ATOM 1401 C CA . GLY A 1 209 ? -3.725 0.599 -6.670 1.00 98.69 209 GLY A CA 1
ATOM 1402 C C . GLY A 1 209 ? -2.753 0.547 -5.495 1.00 98.69 209 GLY A C 1
ATOM 1403 O O . GLY A 1 209 ? -3.132 0.757 -4.342 1.00 98.69 209 GLY A O 1
ATOM 1404 N N . ILE A 1 210 ? -1.479 0.308 -5.791 1.00 98.88 210 ILE A N 1
ATOM 1405 C CA . ILE A 1 210 ? -0.413 0.231 -4.786 1.00 98.88 210 ILE A CA 1
ATOM 1406 C C . ILE A 1 210 ? 0.646 1.279 -5.104 1.00 98.88 210 ILE A C 1
ATOM 1408 O O . ILE A 1 210 ? 1.184 1.289 -6.205 1.00 98.88 210 ILE A O 1
ATOM 1412 N N . ARG A 1 211 ? 0.978 2.121 -4.123 1.00 98.75 211 ARG A N 1
ATOM 1413 C CA . ARG A 1 211 ? 2.140 3.008 -4.148 1.00 98.75 211 ARG A CA 1
ATOM 1414 C C . ARG A 1 211 ? 3.092 2.667 -3.009 1.00 98.75 211 ARG A C 1
ATOM 1416 O O . ARG A 1 211 ? 2.698 2.731 -1.844 1.00 98.75 211 ARG A O 1
ATOM 1423 N N . ALA A 1 212 ? 4.342 2.363 -3.336 1.00 98.62 212 ALA A N 1
ATOM 1424 C CA . ALA A 1 212 ? 5.388 2.079 -2.357 1.00 98.62 212 ALA A CA 1
ATOM 1425 C C . ALA A 1 212 ? 6.643 2.911 -2.643 1.00 98.62 212 ALA A C 1
ATOM 1427 O O . ALA A 1 212 ? 7.200 2.810 -3.730 1.00 98.62 212 ALA A O 1
ATOM 1428 N N . SER A 1 213 ? 7.103 3.702 -1.672 1.00 98.19 213 SER A N 1
ATOM 1429 C CA . SER A 1 213 ? 8.279 4.566 -1.843 1.00 98.19 213 SER A CA 1
ATOM 1430 C C . SER A 1 213 ? 9.252 4.433 -0.690 1.00 98.19 213 SER A C 1
ATOM 1432 O O . SER A 1 213 ? 8.944 4.877 0.415 1.00 98.19 213 SER A O 1
ATOM 1434 N N . SER A 1 214 ? 10.451 3.918 -0.959 1.00 96.38 214 SER A N 1
ATOM 1435 C CA . SER A 1 214 ? 11.547 4.004 0.007 1.00 96.38 214 SER A CA 1
ATOM 1436 C C . SER A 1 214 ? 12.307 5.318 -0.157 1.00 96.38 214 SER A C 1
ATOM 1438 O O . SER A 1 214 ? 12.450 5.865 -1.259 1.00 96.38 214 SER A O 1
ATOM 1440 N N . GLY A 1 215 ? 12.777 5.862 0.957 1.00 90.81 215 GLY A N 1
ATOM 1441 C CA . GLY A 1 215 ? 13.492 7.123 0.976 1.00 90.81 215 GLY A CA 1
ATOM 1442 C C . GLY A 1 215 ? 14.800 7.040 0.198 1.00 90.81 215 GLY A C 1
ATOM 1443 O O . GLY A 1 215 ? 15.623 6.153 0.404 1.00 90.81 215 GLY A O 1
ATOM 1444 N N . SER A 1 216 ? 15.021 7.999 -0.703 1.00 89.75 216 SER A N 1
ATOM 1445 C CA . SER A 1 216 ? 16.263 8.119 -1.484 1.00 89.75 216 SER A CA 1
ATOM 1446 C C . SER A 1 216 ? 16.666 6.872 -2.293 1.00 89.75 216 SER A C 1
ATOM 1448 O O . SER A 1 216 ? 17.832 6.782 -2.668 1.00 89.75 216 SER A O 1
ATOM 1450 N N . PHE A 1 217 ? 15.734 5.957 -2.602 1.00 91.00 217 PHE A N 1
ATOM 1451 C CA . PHE A 1 217 ? 16.020 4.690 -3.299 1.00 91.00 217 PHE A CA 1
ATOM 1452 C C . PHE A 1 217 ? 17.041 3.811 -2.564 1.00 91.00 217 PHE A C 1
ATOM 1454 O O . PHE A 1 217 ? 17.932 3.252 -3.195 1.00 91.00 217 PHE A O 1
ATOM 1461 N N . LEU A 1 218 ? 16.968 3.757 -1.230 1.00 92.62 218 LEU A N 1
ATOM 1462 C CA . LEU A 1 218 ? 17.915 2.991 -0.410 1.00 92.62 218 LEU A CA 1
ATOM 1463 C C . LEU A 1 218 ? 17.293 1.768 0.273 1.00 92.62 218 LEU A C 1
ATOM 1465 O O . LEU A 1 218 ? 18.035 0.907 0.730 1.00 92.62 218 LEU A O 1
ATOM 1469 N N . GLY A 1 219 ? 15.963 1.712 0.379 1.00 96.44 219 GLY A N 1
ATOM 1470 C CA . GLY A 1 219 ? 15.248 0.580 0.964 1.00 96.44 219 GLY A CA 1
ATOM 1471 C C . GLY A 1 219 ? 14.723 -0.372 -0.103 1.00 96.44 219 GLY A C 1
ATOM 1472 O O . GLY A 1 219 ? 14.409 0.044 -1.226 1.00 96.44 219 GLY A O 1
ATOM 1473 N N . SER A 1 220 ? 14.592 -1.647 0.254 1.00 97.88 220 SER A N 1
ATOM 1474 C CA . SER A 1 220 ? 14.018 -2.651 -0.639 1.00 97.88 220 SER A CA 1
ATOM 1475 C C . SER A 1 220 ? 12.494 -2.593 -0.596 1.00 97.88 220 SER A C 1
ATOM 1477 O O . SER A 1 220 ? 11.885 -2.385 0.454 1.00 97.88 220 SER A O 1
ATOM 1479 N N . ILE A 1 221 ? 11.844 -2.827 -1.729 1.00 98.69 221 ILE A N 1
ATOM 1480 C CA . ILE A 1 221 ? 10.388 -2.904 -1.828 1.00 98.69 221 ILE A CA 1
ATOM 1481 C C . ILE A 1 221 ? 9.994 -4.301 -2.277 1.00 98.69 221 ILE A C 1
ATOM 1483 O O . ILE A 1 221 ? 10.415 -4.773 -3.330 1.00 98.69 221 ILE A O 1
ATOM 1487 N N . LYS A 1 222 ? 9.118 -4.946 -1.509 1.00 98.81 222 LYS A N 1
ATOM 1488 C CA . LYS A 1 222 ? 8.486 -6.213 -1.868 1.00 98.81 222 LYS A CA 1
ATOM 1489 C C . LYS A 1 222 ? 6.974 -6.051 -1.924 1.00 98.81 222 LYS A C 1
ATOM 1491 O O . LYS A 1 222 ? 6.353 -5.703 -0.925 1.00 98.81 222 LYS A O 1
ATOM 1496 N N . ILE A 1 223 ? 6.373 -6.362 -3.067 1.00 98.88 223 ILE A N 1
ATOM 1497 C CA . ILE A 1 223 ? 4.924 -6.322 -3.279 1.00 98.88 223 ILE A CA 1
ATOM 1498 C C . ILE A 1 223 ? 4.467 -7.698 -3.756 1.00 98.88 223 ILE A C 1
ATOM 1500 O O . ILE A 1 223 ? 4.877 -8.150 -4.820 1.00 98.88 223 ILE A O 1
ATOM 1504 N N . ASN A 1 224 ? 3.597 -8.352 -2.988 1.00 98.81 224 ASN A N 1
ATOM 1505 C CA . ASN A 1 224 ? 2.851 -9.534 -3.414 1.00 98.81 224 ASN A CA 1
ATOM 1506 C C . ASN A 1 224 ? 1.367 -9.162 -3.464 1.00 98.81 224 ASN A C 1
ATOM 1508 O O . ASN A 1 224 ? 0.791 -8.842 -2.428 1.00 98.81 224 ASN A O 1
ATOM 1512 N N . ALA A 1 225 ? 0.737 -9.196 -4.630 1.00 98.62 225 ALA A N 1
ATOM 1513 C CA . ALA A 1 225 ? -0.681 -8.866 -4.768 1.00 98.62 225 ALA A CA 1
ATOM 1514 C C . ALA A 1 225 ? -1.425 -9.957 -5.540 1.00 98.62 225 ALA A C 1
ATOM 1516 O O . ALA A 1 225 ? -0.864 -10.570 -6.446 1.00 98.62 225 ALA A O 1
ATOM 1517 N N . VAL A 1 226 ? -2.694 -10.198 -5.214 1.00 98.50 226 VAL A N 1
ATOM 1518 C CA . VAL A 1 226 ? -3.540 -11.062 -6.047 1.00 98.50 226 VAL A CA 1
ATOM 1519 C C . VAL A 1 226 ? -4.020 -10.262 -7.249 1.00 98.50 226 VAL A C 1
ATOM 1521 O O . VAL A 1 226 ? -3.440 -10.415 -8.317 1.00 98.50 226 VAL A O 1
ATOM 1524 N N . ASP A 1 227 ? -4.972 -9.349 -7.062 1.00 98.50 227 ASP A N 1
ATOM 1525 C CA . ASP A 1 227 ? -5.499 -8.501 -8.133 1.00 98.50 227 ASP A CA 1
ATOM 1526 C C . ASP A 1 227 ? -5.338 -7.020 -7.782 1.00 98.50 227 ASP A C 1
ATOM 1528 O O . ASP A 1 227 ? -5.585 -6.599 -6.648 1.00 98.50 227 ASP A O 1
ATOM 1532 N N . VAL A 1 228 ? -4.961 -6.209 -8.772 1.00 98.81 228 VAL A N 1
ATOM 1533 C CA . VAL A 1 228 ? -4.855 -4.753 -8.631 1.00 98.81 228 VAL A CA 1
ATOM 1534 C C . VAL A 1 228 ? -5.627 -4.068 -9.754 1.00 98.81 228 VAL A C 1
ATOM 1536 O O . VAL A 1 228 ? -5.268 -4.162 -10.926 1.00 98.81 228 VAL A O 1
ATOM 1539 N N . MET A 1 229 ? -6.683 -3.339 -9.395 1.00 98.62 229 MET A N 1
ATOM 1540 C CA . MET A 1 229 ? -7.538 -2.604 -10.327 1.00 98.62 229 MET A CA 1
ATOM 1541 C C . MET A 1 229 ? -7.467 -1.101 -10.072 1.00 98.62 229 MET A C 1
ATOM 1543 O O . MET A 1 229 ? -8.105 -0.594 -9.149 1.00 98.62 229 MET A O 1
ATOM 1547 N N . ALA A 1 230 ? -6.731 -0.379 -10.911 1.00 98.50 230 ALA A N 1
ATOM 1548 C CA . ALA A 1 230 ? -6.528 1.049 -10.746 1.00 98.50 230 ALA A CA 1
ATOM 1549 C C . ALA A 1 230 ? -7.102 1.899 -11.887 1.00 98.50 230 ALA A C 1
ATOM 1551 O O . ALA A 1 230 ? -7.072 1.514 -13.057 1.00 98.50 230 ALA A O 1
ATOM 1552 N N . GLY A 1 231 ? -7.586 3.094 -11.543 1.00 98.31 231 GLY A N 1
ATOM 1553 C CA . GLY A 1 231 ? -8.066 4.096 -12.501 1.00 98.31 231 GLY A CA 1
ATOM 1554 C C . GLY A 1 231 ? -6.959 4.742 -13.341 1.00 98.31 231 GLY A C 1
ATOM 1555 O O . GLY A 1 231 ? -7.192 5.062 -14.503 1.00 98.31 231 GLY A O 1
ATOM 1556 N N . ALA A 1 232 ? -5.752 4.870 -12.791 1.00 98.44 232 ALA A N 1
ATOM 1557 C CA . ALA A 1 232 ? -4.588 5.490 -13.416 1.00 98.44 232 ALA A CA 1
ATOM 1558 C C . ALA A 1 232 ? -3.356 4.570 -13.358 1.00 98.44 232 ALA A C 1
ATOM 1560 O O . ALA A 1 232 ? -2.926 4.074 -14.397 1.00 98.44 232 ALA A O 1
ATOM 1561 N N . LEU A 1 233 ? -2.820 4.289 -12.165 1.00 98.69 233 LEU A N 1
ATOM 1562 C CA . LEU A 1 233 ? -1.597 3.488 -11.985 1.00 98.69 233 LEU A CA 1
ATOM 1563 C C . LEU A 1 233 ? -1.892 2.220 -11.185 1.00 98.69 233 LEU A C 1
ATOM 1565 O O . LEU A 1 233 ? -2.332 2.321 -10.040 1.00 98.69 233 LEU A O 1
ATOM 1569 N N . GLY A 1 234 ? -1.636 1.038 -11.752 1.00 98.69 234 GLY A N 1
ATOM 1570 C CA . GLY A 1 234 ? -1.841 -0.231 -11.044 1.00 98.69 234 GLY A CA 1
ATOM 1571 C C . GLY A 1 234 ? -0.909 -0.353 -9.838 1.00 98.69 234 GLY A C 1
ATOM 1572 O O . GLY A 1 234 ? -1.339 -0.206 -8.692 1.00 98.69 234 GLY A O 1
ATOM 1573 N N . ILE A 1 235 ? 0.376 -0.583 -10.102 1.00 98.81 235 ILE A N 1
ATOM 1574 C CA . ILE A 1 235 ? 1.440 -0.615 -9.090 1.00 98.81 235 ILE A CA 1
ATOM 1575 C C . ILE A 1 235 ? 2.484 0.447 -9.441 1.00 98.81 235 ILE A C 1
ATOM 1577 O O . ILE A 1 235 ? 2.973 0.477 -10.563 1.00 98.81 235 ILE A O 1
ATOM 1581 N N . ASP A 1 236 ? 2.823 1.302 -8.482 1.00 98.69 236 ASP A N 1
ATOM 1582 C CA . ASP A 1 236 ? 3.793 2.393 -8.595 1.00 98.69 236 ASP A CA 1
ATOM 1583 C C . ASP A 1 236 ? 4.827 2.247 -7.471 1.00 98.69 236 ASP A C 1
ATOM 1585 O O . ASP A 1 236 ? 4.481 2.332 -6.289 1.00 98.69 236 ASP A O 1
ATOM 1589 N N . SER A 1 237 ? 6.086 1.968 -7.805 1.00 98.25 237 SER A N 1
ATOM 1590 C CA . SER A 1 237 ? 7.108 1.705 -6.785 1.00 98.25 237 SER A CA 1
ATOM 1591 C C . SER A 1 237 ? 8.459 2.328 -7.087 1.00 98.25 237 SER A C 1
ATOM 1593 O O . SER A 1 237 ? 8.926 2.264 -8.221 1.00 98.25 237 SER A O 1
ATOM 1595 N N . ASN A 1 238 ? 9.117 2.851 -6.053 1.00 97.50 238 ASN A N 1
ATOM 1596 C CA . ASN A 1 238 ? 10.450 3.435 -6.147 1.00 97.50 238 ASN A CA 1
ATOM 1597 C C . ASN A 1 238 ? 11.362 3.024 -4.976 1.00 97.50 238 ASN A C 1
ATOM 1599 O O . ASN A 1 238 ? 11.140 3.424 -3.829 1.00 97.50 238 ASN A O 1
ATOM 1603 N N . GLY A 1 239 ? 12.405 2.236 -5.259 1.00 97.25 239 GLY A N 1
ATOM 1604 C CA . GLY A 1 239 ? 13.303 1.685 -4.235 1.00 97.25 239 GLY A CA 1
ATOM 1605 C C . GLY A 1 239 ? 14.703 1.325 -4.721 1.00 97.25 239 GLY A C 1
ATOM 1606 O O . GLY A 1 239 ? 15.043 1.595 -5.874 1.00 97.25 239 GLY A O 1
ATOM 1607 N N . ASP A 1 240 ? 15.521 0.764 -3.823 1.00 97.25 240 ASP A N 1
ATOM 1608 C CA . ASP A 1 240 ? 16.816 0.190 -4.207 1.00 97.25 240 ASP A CA 1
ATOM 1609 C C . ASP A 1 240 ? 16.565 -1.119 -4.948 1.00 97.25 240 ASP A C 1
ATOM 1611 O O . ASP A 1 240 ? 16.456 -1.105 -6.170 1.00 97.25 240 ASP A O 1
ATOM 1615 N N . ASP A 1 241 ? 16.321 -2.207 -4.222 1.00 98.00 241 ASP A N 1
ATOM 1616 C CA . ASP A 1 241 ? 15.805 -3.445 -4.794 1.00 98.00 241 ASP A CA 1
ATOM 1617 C C . ASP A 1 241 ? 14.273 -3.409 -4.842 1.00 98.00 241 ASP A C 1
ATOM 1619 O O . ASP A 1 241 ? 13.611 -3.025 -3.875 1.00 98.00 241 ASP A O 1
ATOM 1623 N N . VAL A 1 242 ? 13.680 -3.837 -5.956 1.00 98.44 242 VAL A N 1
ATOM 1624 C CA . VAL A 1 242 ? 12.223 -3.920 -6.112 1.00 98.44 242 VAL A CA 1
ATOM 1625 C C . VAL A 1 242 ? 11.829 -5.320 -6.575 1.00 98.44 242 VAL A C 1
ATOM 1627 O O . VAL A 1 242 ? 12.263 -5.799 -7.620 1.00 98.44 242 VAL A O 1
ATOM 1630 N N . ALA A 1 243 ? 10.962 -5.974 -5.807 1.00 98.69 243 ALA A N 1
ATOM 1631 C CA . ALA A 1 243 ? 10.388 -7.274 -6.119 1.00 98.69 243 ALA A CA 1
ATOM 1632 C C . ALA A 1 243 ? 8.858 -7.182 -6.155 1.00 98.69 243 ALA A C 1
ATOM 1634 O O . ALA A 1 243 ? 8.212 -6.994 -5.124 1.00 98.69 243 ALA A O 1
ATOM 1635 N N . ILE A 1 244 ? 8.271 -7.360 -7.335 1.00 98.81 244 ILE A N 1
ATOM 1636 C CA . ILE A 1 244 ? 6.824 -7.374 -7.547 1.00 98.81 244 ILE A CA 1
ATOM 1637 C C . ILE A 1 244 ? 6.413 -8.777 -7.973 1.00 98.81 244 ILE A C 1
ATOM 1639 O O . ILE A 1 244 ? 6.937 -9.333 -8.934 1.00 98.81 244 ILE A O 1
ATOM 1643 N N . THR A 1 245 ? 5.459 -9.359 -7.258 1.00 98.81 245 THR A N 1
ATOM 1644 C CA . THR A 1 245 ? 4.781 -10.592 -7.647 1.00 98.81 245 THR A CA 1
ATOM 1645 C C . THR A 1 245 ? 3.281 -10.347 -7.678 1.00 98.81 245 THR A C 1
ATOM 1647 O O . THR A 1 245 ? 2.706 -9.920 -6.677 1.00 98.81 245 THR A O 1
ATOM 1650 N N . SER A 1 246 ? 2.634 -10.643 -8.803 1.00 98.56 246 SER A N 1
ATOM 1651 C CA . SER A 1 246 ? 1.177 -10.689 -8.879 1.00 98.56 246 SER A CA 1
ATOM 1652 C C . SER A 1 246 ? 0.693 -12.036 -9.393 1.00 98.56 246 SER A C 1
ATOM 1654 O O . SER A 1 246 ? 1.160 -12.518 -10.424 1.00 98.56 246 SER A O 1
ATOM 1656 N N . THR A 1 247 ? -0.222 -12.664 -8.650 1.00 98.50 247 THR A N 1
ATOM 1657 C CA . THR A 1 247 ? -0.810 -13.961 -9.032 1.00 98.50 247 THR A CA 1
ATOM 1658 C C . THR A 1 247 ? -2.115 -13.827 -9.813 1.00 98.50 247 THR A C 1
ATOM 1660 O O . THR A 1 247 ? -2.644 -14.836 -10.275 1.00 98.50 247 THR A O 1
ATOM 1663 N N . GLY A 1 248 ? -2.643 -12.612 -9.929 1.00 98.38 248 GLY A N 1
ATOM 1664 C CA . GLY A 1 248 ? -3.814 -12.253 -10.717 1.00 98.38 248 GLY A CA 1
ATOM 1665 C C . GLY A 1 248 ? -3.494 -11.118 -11.688 1.00 98.38 248 GLY A C 1
ATOM 1666 O O . GLY A 1 248 ? -2.358 -10.985 -12.155 1.00 98.38 248 GLY A O 1
ATOM 1667 N N . ALA A 1 249 ? -4.509 -10.332 -12.038 1.00 98.44 249 ALA A N 1
ATOM 1668 C CA . ALA A 1 249 ? -4.374 -9.257 -13.012 1.00 98.44 249 ALA A CA 1
ATOM 1669 C C . ALA A 1 249 ? -3.955 -7.940 -12.347 1.00 98.44 249 ALA A C 1
ATOM 1671 O O . ALA A 1 249 ? -4.497 -7.536 -11.316 1.00 98.44 249 ALA A O 1
ATOM 1672 N N . VAL A 1 250 ? -3.042 -7.218 -12.997 1.00 98.81 250 VAL A N 1
ATOM 1673 C CA . VAL A 1 250 ? -2.715 -5.828 -12.666 1.00 98.81 250 VAL A CA 1
ATOM 1674 C C . VAL A 1 250 ? -3.191 -4.928 -13.797 1.00 98.81 250 VAL A C 1
ATOM 1676 O O . VAL A 1 250 ? -2.773 -5.070 -14.944 1.00 98.81 250 VAL A O 1
ATOM 1679 N N . SER A 1 251 ? -4.055 -3.967 -13.488 1.00 98.69 251 SER A N 1
ATOM 1680 C CA . SER A 1 251 ? -4.533 -2.984 -14.461 1.00 98.69 251 SER A CA 1
ATOM 1681 C C . SER A 1 251 ? -4.396 -1.562 -13.934 1.00 98.69 251 SER A C 1
ATOM 1683 O O . SER A 1 251 ? -4.761 -1.297 -12.788 1.00 98.69 251 SER A O 1
ATOM 1685 N N . GLY A 1 252 ? -3.938 -0.653 -14.791 1.00 98.50 252 GLY A N 1
ATOM 1686 C CA . GLY A 1 252 ? -3.997 0.791 -14.583 1.00 98.50 252 GLY A CA 1
ATOM 1687 C C . GLY A 1 252 ? -4.495 1.492 -15.842 1.00 98.50 252 GLY A C 1
ATOM 1688 O O . GLY A 1 252 ? -4.202 1.069 -16.962 1.00 98.50 252 GLY A O 1
ATOM 1689 N N . GLY A 1 253 ? -5.275 2.563 -15.683 1.00 98.44 253 GLY A N 1
ATOM 1690 C CA . GLY A 1 253 ? -5.819 3.297 -16.828 1.00 98.44 253 GLY A CA 1
ATOM 1691 C C . GLY A 1 253 ? -4.755 3.970 -17.697 1.00 98.44 253 GLY A C 1
ATOM 1692 O O . GLY A 1 253 ? -4.949 4.054 -18.907 1.00 98.44 253 GLY A O 1
ATOM 1693 N N . SER A 1 254 ? -3.622 4.389 -17.127 1.00 98.38 254 SER A N 1
ATOM 1694 C CA . SER A 1 254 ? -2.441 4.799 -17.891 1.00 98.38 254 SER A CA 1
ATOM 1695 C C . SER A 1 254 ? -1.416 3.675 -17.953 1.00 98.38 254 SER A C 1
ATOM 1697 O O . SER A 1 254 ? -1.186 3.143 -19.035 1.00 98.38 254 SER A O 1
ATOM 1699 N N . THR A 1 255 ? -0.868 3.276 -16.804 1.00 98.75 255 THR A N 1
ATOM 1700 C CA . THR A 1 255 ? 0.238 2.315 -16.709 1.00 98.75 255 THR A CA 1
ATOM 1701 C C . THR A 1 255 ? -0.132 1.190 -15.755 1.00 98.75 255 THR A C 1
ATOM 1703 O O . THR A 1 255 ? -0.615 1.452 -14.649 1.00 98.75 255 THR A O 1
ATOM 1706 N N . GLY A 1 256 ? 0.097 -0.061 -16.157 1.00 98.69 256 GLY A N 1
ATOM 1707 C CA . GLY A 1 256 ? -0.162 -1.216 -15.298 1.00 98.69 256 GLY A CA 1
ATOM 1708 C C . GLY A 1 256 ? 0.808 -1.260 -14.118 1.00 98.69 256 GLY A C 1
ATOM 1709 O O . GLY A 1 256 ? 0.396 -1.164 -12.963 1.00 98.69 256 GLY A O 1
ATOM 1710 N N . ILE A 1 257 ? 2.104 -1.357 -14.408 1.00 98.81 257 ILE A N 1
ATOM 1711 C CA . ILE A 1 257 ? 3.183 -1.376 -13.415 1.00 98.81 257 ILE A CA 1
ATOM 1712 C C . ILE A 1 257 ? 4.222 -0.320 -13.788 1.00 98.81 257 ILE A C 1
ATOM 1714 O O . ILE A 1 257 ? 4.750 -0.351 -14.892 1.00 98.81 257 ILE A O 1
ATOM 1718 N N . ASN A 1 258 ? 4.527 0.592 -12.871 1.00 98.62 258 ASN A N 1
ATOM 1719 C CA . ASN A 1 258 ? 5.556 1.616 -13.006 1.00 98.62 258 ASN A CA 1
ATOM 1720 C C . ASN A 1 258 ? 6.607 1.434 -11.905 1.00 98.62 258 ASN A C 1
ATOM 1722 O O . ASN A 1 258 ? 6.271 1.454 -10.718 1.00 98.62 258 ASN A O 1
ATOM 1726 N N . VAL A 1 259 ? 7.871 1.259 -12.289 1.00 98.31 259 VAL A N 1
ATOM 1727 C CA . VAL A 1 259 ? 8.962 1.028 -11.338 1.00 98.31 259 VAL A CA 1
ATOM 1728 C C . VAL A 1 259 ? 10.139 1.951 -11.597 1.00 98.31 259 VAL A C 1
ATOM 1730 O O . VAL A 1 259 ? 10.698 1.969 -12.691 1.00 98.31 259 VAL A O 1
ATOM 1733 N N . ASP A 1 260 ? 10.578 2.632 -10.542 1.00 97.44 260 ASP A N 1
ATOM 1734 C CA . ASP A 1 260 ? 11.889 3.259 -10.471 1.00 97.44 260 ASP A CA 1
ATOM 1735 C C . ASP A 1 260 ? 12.808 2.451 -9.545 1.00 97.44 260 ASP A C 1
ATOM 1737 O O . ASP A 1 260 ? 12.534 2.309 -8.354 1.00 97.44 260 ASP A O 1
ATOM 1741 N N . VAL A 1 261 ? 13.915 1.929 -10.063 1.00 96.75 261 VAL A N 1
ATOM 1742 C CA . VAL A 1 261 ? 14.778 1.001 -9.312 1.00 96.75 261 VAL A CA 1
ATOM 1743 C C . VAL A 1 261 ? 16.237 1.438 -9.356 1.00 96.75 261 VAL A C 1
ATOM 1745 O O . VAL A 1 261 ? 16.741 1.847 -10.403 1.00 96.75 261 VAL A O 1
ATOM 1748 N N . ASN A 1 262 ? 16.934 1.380 -8.225 1.00 95.62 262 ASN A N 1
ATOM 1749 C CA . ASN A 1 262 ? 18.360 1.707 -8.153 1.00 95.62 262 ASN A CA 1
ATOM 1750 C C . ASN A 1 262 ? 19.266 0.478 -7.991 1.00 95.62 262 ASN A C 1
ATOM 1752 O O . ASN A 1 262 ? 20.449 0.595 -8.279 1.00 95.62 262 ASN A O 1
ATOM 1756 N N . GLY A 1 263 ? 18.719 -0.675 -7.623 1.00 95.88 263 GLY A N 1
ATOM 1757 C CA . GLY A 1 263 ? 19.391 -1.962 -7.485 1.00 95.88 263 GLY A CA 1
ATOM 1758 C C . GLY A 1 263 ? 18.802 -3.003 -8.438 1.00 95.88 263 GLY A C 1
ATOM 1759 O O . GLY A 1 263 ? 18.725 -2.774 -9.653 1.00 95.88 263 GLY A O 1
ATOM 1760 N N . VAL A 1 264 ? 18.412 -4.152 -7.891 1.00 96.94 264 VAL A N 1
ATOM 1761 C CA . VAL A 1 264 ? 17.837 -5.288 -8.620 1.00 96.94 264 VAL A CA 1
ATOM 1762 C C . VAL A 1 264 ? 16.332 -5.112 -8.799 1.00 96.94 264 VAL A C 1
ATOM 1764 O O . VAL A 1 264 ? 15.610 -4.786 -7.857 1.00 96.94 264 VAL A O 1
ATOM 1767 N N . LEU A 1 265 ? 15.832 -5.422 -9.994 1.00 97.94 265 LEU A N 1
ATOM 1768 C CA . LEU A 1 265 ? 14.403 -5.561 -10.254 1.00 97.94 265 LEU A CA 1
ATOM 1769 C C . LEU A 1 265 ? 14.024 -7.018 -10.500 1.00 97.94 265 LEU A C 1
ATOM 1771 O O . LEU A 1 265 ? 14.626 -7.708 -11.320 1.00 97.94 265 LEU A O 1
ATOM 1775 N N . THR A 1 266 ? 12.949 -7.462 -9.859 1.00 98.50 266 THR A N 1
ATOM 1776 C CA . THR A 1 266 ? 12.238 -8.692 -10.217 1.00 98.50 266 THR A CA 1
ATOM 1777 C C . THR A 1 266 ? 10.739 -8.423 -10.324 1.00 98.50 266 THR A C 1
ATOM 1779 O O . THR A 1 266 ? 10.114 -8.002 -9.355 1.00 98.50 266 THR A O 1
ATOM 1782 N N . VAL A 1 267 ? 10.140 -8.712 -11.478 1.00 98.62 267 VAL A N 1
ATOM 1783 C CA . VAL A 1 267 ? 8.696 -8.607 -11.728 1.00 98.62 267 VAL A CA 1
ATOM 1784 C C . VAL A 1 267 ? 8.176 -9.955 -12.218 1.00 98.62 267 VAL A C 1
ATOM 1786 O O . VAL A 1 267 ? 8.519 -10.382 -13.313 1.00 98.62 267 VAL A O 1
ATOM 1789 N N . ASN A 1 268 ? 7.332 -10.615 -11.425 1.00 98.69 268 ASN A N 1
ATOM 1790 C CA . ASN A 1 268 ? 6.685 -11.886 -11.760 1.00 98.69 268 ASN A CA 1
ATOM 1791 C C . ASN A 1 268 ? 5.166 -11.707 -11.767 1.00 98.69 268 ASN A C 1
ATOM 1793 O O . ASN A 1 268 ? 4.557 -11.555 -10.711 1.00 98.69 268 ASN A O 1
ATOM 1797 N N . VAL A 1 269 ? 4.538 -11.715 -12.936 1.00 98.62 269 VAL A N 1
ATOM 1798 C CA . VAL A 1 269 ? 3.124 -11.333 -13.082 1.00 98.62 269 VAL A CA 1
ATOM 1799 C C . VAL A 1 269 ? 2.354 -12.296 -13.982 1.00 98.62 269 VAL A C 1
ATOM 1801 O O . VAL A 1 269 ? 2.936 -13.044 -14.774 1.00 98.62 269 VAL A O 1
ATOM 1804 N N . VAL A 1 270 ? 1.027 -12.305 -13.852 1.00 98.38 270 VAL A N 1
ATOM 1805 C CA . VAL A 1 270 ? 0.151 -13.021 -14.788 1.00 98.38 270 VAL A CA 1
ATOM 1806 C C . VAL A 1 270 ? -0.198 -12.101 -15.947 1.00 98.38 270 VAL A C 1
ATOM 1808 O O . VAL A 1 270 ? 0.487 -12.143 -16.965 1.00 98.38 270 VAL A O 1
ATOM 1811 N N . ASP A 1 271 ? -1.195 -11.239 -15.765 1.00 98.44 271 ASP A N 1
ATOM 1812 C CA . ASP A 1 271 ? -1.643 -10.281 -16.771 1.00 98.44 271 ASP A CA 1
ATOM 1813 C C . ASP A 1 271 ? -1.342 -8.858 -16.306 1.00 98.44 271 ASP A C 1
ATOM 1815 O O . ASP A 1 271 ? -1.575 -8.510 -15.145 1.00 98.44 271 ASP A O 1
ATOM 1819 N N . VAL A 1 272 ? -0.870 -8.016 -17.224 1.00 98.81 272 VAL A N 1
ATOM 1820 C CA . VAL A 1 272 ? -0.673 -6.589 -16.972 1.00 98.81 272 VAL A CA 1
ATOM 1821 C C . VAL A 1 272 ? -1.285 -5.771 -18.099 1.00 98.81 272 VAL A C 1
ATOM 1823 O O . VAL A 1 272 ? -0.983 -5.975 -19.273 1.00 98.81 272 VAL A O 1
ATOM 1826 N N . THR A 1 273 ? -2.149 -4.824 -17.743 1.00 98.81 273 THR A N 1
ATOM 1827 C CA . THR A 1 273 ? -2.758 -3.883 -18.687 1.00 98.81 273 THR A CA 1
ATOM 1828 C C . THR A 1 273 ? -2.478 -2.443 -18.272 1.00 98.81 273 THR A C 1
ATOM 1830 O O . THR A 1 273 ? -2.938 -1.995 -17.222 1.00 98.81 273 THR A O 1
ATOM 1833 N N . GLY A 1 274 ? -1.780 -1.707 -19.133 1.00 98.50 274 GLY A N 1
ATOM 1834 C CA . GLY A 1 274 ? -1.830 -0.250 -19.198 1.00 98.50 274 GLY A CA 1
ATOM 1835 C C . GLY A 1 274 ? -2.863 0.178 -20.232 1.00 98.50 274 GLY A C 1
ATOM 1836 O O . GLY A 1 274 ? -2.913 -0.375 -21.329 1.00 98.50 274 GLY A O 1
ATOM 1837 N N . GLY A 1 275 ? -3.735 1.121 -19.890 1.00 98.44 275 GLY A N 1
ATOM 1838 C CA . GLY A 1 275 ? -4.770 1.581 -20.816 1.00 98.44 275 GLY A CA 1
ATOM 1839 C C . GLY A 1 275 ? -4.221 2.510 -21.899 1.00 98.44 275 GLY A C 1
ATOM 1840 O O . GLY A 1 275 ? -4.303 2.198 -23.084 1.00 98.44 275 GLY A O 1
ATOM 1841 N N . SER A 1 276 ? -3.697 3.671 -21.498 1.00 98.38 276 SER A N 1
ATOM 1842 C CA . SER A 1 276 ? -3.234 4.711 -22.427 1.00 98.38 276 SER A CA 1
ATOM 1843 C C . SER A 1 276 ? -1.718 4.810 -22.597 1.00 98.38 276 SER A C 1
ATOM 1845 O O . SER A 1 276 ? -1.300 5.548 -23.475 1.00 98.38 276 SER A O 1
ATOM 1847 N N . ALA A 1 277 ? -0.926 4.158 -21.743 1.00 98.31 277 ALA A N 1
ATOM 1848 C CA . ALA A 1 277 ? 0.539 4.143 -21.778 1.00 98.31 277 ALA A CA 1
ATOM 1849 C C . ALA A 1 277 ? 1.017 2.684 -21.688 1.00 98.31 277 ALA A C 1
ATOM 1851 O O . ALA A 1 277 ? 0.454 1.838 -22.378 1.00 98.31 277 ALA A O 1
ATOM 1852 N N . ASP A 1 278 ? 2.002 2.361 -20.851 1.00 98.69 278 ASP A N 1
ATOM 1853 C CA . ASP A 1 278 ? 2.650 1.047 -20.883 1.00 98.69 278 ASP A CA 1
ATOM 1854 C C . ASP A 1 278 ? 1.964 -0.013 -20.018 1.00 98.69 278 ASP A C 1
ATOM 1856 O O . ASP A 1 278 ? 1.411 0.279 -18.955 1.00 98.69 278 ASP A O 1
ATOM 1860 N N . GLY A 1 279 ? 2.071 -1.282 -20.411 1.00 98.62 279 GLY A N 1
ATOM 1861 C CA . GLY A 1 279 ? 1.773 -2.389 -19.501 1.00 98.62 279 GLY A CA 1
ATOM 1862 C C . GLY A 1 279 ? 2.711 -2.348 -18.294 1.00 98.62 279 GLY A C 1
ATOM 1863 O O . GLY A 1 279 ? 2.271 -2.144 -17.162 1.00 98.62 279 GLY A O 1
ATOM 1864 N N . ILE A 1 280 ? 4.010 -2.487 -18.550 1.00 98.69 280 ILE A N 1
ATOM 1865 C CA . ILE A 1 280 ? 5.079 -2.399 -17.552 1.00 98.69 280 ILE A CA 1
ATOM 1866 C C . ILE A 1 280 ? 6.081 -1.332 -18.003 1.00 98.69 280 ILE A C 1
ATOM 1868 O O . ILE A 1 280 ? 6.632 -1.452 -19.089 1.00 98.69 280 ILE A O 1
ATOM 1872 N N . SER A 1 281 ? 6.352 -0.332 -17.167 1.00 98.44 281 SER A N 1
ATOM 1873 C CA . SER A 1 281 ? 7.376 0.692 -17.388 1.00 98.44 281 SER A CA 1
ATOM 1874 C C . SER A 1 281 ? 8.431 0.617 -16.287 1.00 98.44 281 SER A C 1
ATOM 1876 O O . SER A 1 281 ? 8.096 0.645 -15.099 1.00 98.44 281 SER A O 1
ATOM 1878 N N . VAL A 1 282 ? 9.704 0.495 -16.666 1.00 98.00 282 VAL A N 1
ATOM 1879 C CA . VAL A 1 282 ? 10.822 0.408 -15.714 1.00 98.00 282 VAL A CA 1
ATOM 1880 C C . VAL A 1 282 ? 11.905 1.415 -16.047 1.00 98.00 282 VAL A C 1
ATOM 1882 O O . VAL A 1 282 ? 12.577 1.329 -17.075 1.00 98.00 282 VAL A O 1
ATOM 1885 N N . ARG A 1 283 ? 12.181 2.300 -15.096 1.00 96.50 283 ARG A N 1
ATOM 1886 C CA . ARG A 1 283 ? 13.319 3.207 -15.143 1.00 96.50 283 ARG A CA 1
ATOM 1887 C C . ARG A 1 283 ? 14.345 2.815 -14.091 1.00 96.50 283 ARG A C 1
ATOM 1889 O O . ARG A 1 283 ? 14.054 2.724 -12.904 1.00 96.50 283 ARG A O 1
ATOM 1896 N N . THR A 1 284 ? 15.589 2.662 -14.518 1.00 94.56 284 THR A N 1
ATOM 1897 C CA . THR A 1 284 ? 16.699 2.367 -13.605 1.00 94.56 284 THR A CA 1
ATOM 1898 C C . THR A 1 284 ? 17.541 3.601 -13.305 1.00 94.56 284 THR A C 1
ATOM 1900 O O . THR A 1 284 ? 17.789 4.431 -14.188 1.00 94.56 284 THR A O 1
ATOM 1903 N N . LEU A 1 285 ? 18.056 3.685 -12.083 1.00 91.44 285 LEU A N 1
ATOM 1904 C CA . LEU A 1 285 ? 19.057 4.660 -11.664 1.00 91.44 285 LEU A CA 1
ATOM 1905 C C . LEU A 1 285 ? 20.474 4.083 -11.797 1.00 91.44 285 LEU A C 1
ATOM 1907 O O . LEU A 1 285 ? 20.666 2.932 -12.158 1.00 91.44 285 LEU A O 1
ATOM 1911 N N . THR A 1 286 ? 21.498 4.899 -11.544 1.00 88.88 286 THR A N 1
ATOM 1912 C CA . THR A 1 286 ? 22.895 4.610 -11.921 1.00 88.88 286 THR A CA 1
ATOM 1913 C C . THR A 1 286 ? 23.492 3.328 -11.351 1.00 88.88 286 THR A C 1
ATOM 1915 O O . THR A 1 286 ? 24.487 2.863 -11.904 1.00 88.88 286 THR A O 1
ATOM 1918 N N . ASN A 1 287 ? 22.939 2.796 -10.262 1.00 89.12 287 ASN A N 1
ATOM 1919 C CA . ASN A 1 287 ? 23.494 1.632 -9.579 1.00 89.12 287 ASN A CA 1
ATOM 1920 C C . ASN A 1 287 ? 22.750 0.331 -9.909 1.00 89.12 287 ASN A C 1
ATOM 1922 O O . ASN A 1 287 ? 23.082 -0.696 -9.320 1.00 89.12 287 ASN A O 1
ATOM 1926 N N . SER A 1 288 ? 21.780 0.360 -10.832 1.00 90.06 288 SER A N 1
ATOM 1927 C CA . SER A 1 288 ? 20.968 -0.820 -11.108 1.00 90.06 288 SER A CA 1
ATOM 1928 C C . SER A 1 288 ? 21.822 -1.927 -11.711 1.00 90.06 288 SER A C 1
ATOM 1930 O O . SER A 1 288 ? 22.739 -1.669 -12.502 1.00 90.06 288 SER A O 1
ATOM 1932 N N . THR A 1 289 ? 21.549 -3.160 -11.306 1.00 91.69 289 THR A N 1
ATOM 1933 C CA . THR A 1 289 ? 22.284 -4.333 -11.773 1.00 91.69 289 THR A CA 1
ATOM 1934 C C . THR A 1 289 ? 21.396 -5.175 -12.669 1.00 91.69 289 THR A C 1
ATOM 1936 O O . THR A 1 289 ? 21.388 -4.964 -13.881 1.00 91.69 289 THR A O 1
ATOM 1939 N N . ASP A 1 290 ? 20.629 -6.087 -12.082 1.00 94.50 290 ASP A N 1
ATOM 1940 C CA . ASP A 1 290 ? 19.869 -7.087 -12.817 1.00 94.50 290 ASP A CA 1
ATOM 1941 C C . ASP A 1 290 ? 18.388 -6.718 -12.906 1.00 94.50 290 ASP A C 1
ATOM 1943 O O . ASP A 1 290 ? 17.774 -6.290 -11.924 1.00 94.50 290 ASP A O 1
ATOM 1947 N N . LEU A 1 291 ? 17.807 -6.927 -14.087 1.00 96.62 291 LEU A N 1
ATOM 1948 C CA . LEU A 1 291 ? 16.395 -6.701 -14.369 1.00 96.62 291 LEU A CA 1
ATOM 1949 C C . LEU A 1 291 ? 15.766 -7.996 -14.876 1.00 96.62 291 LEU A C 1
ATOM 1951 O O . LEU A 1 291 ? 16.051 -8.446 -15.988 1.00 96.62 291 LEU A O 1
ATOM 1955 N N . PHE A 1 292 ? 14.874 -8.567 -14.073 1.00 97.56 292 PHE A N 1
ATOM 1956 C CA . PHE A 1 292 ? 14.114 -9.759 -14.424 1.00 97.56 292 PHE A CA 1
ATOM 1957 C C . PHE A 1 292 ? 12.633 -9.415 -14.516 1.00 97.56 292 PHE A C 1
ATOM 1959 O O . PHE A 1 292 ? 12.014 -9.041 -13.521 1.00 97.56 292 PHE A O 1
ATOM 1966 N N . ILE A 1 293 ? 12.050 -9.570 -15.698 1.00 97.94 293 ILE A N 1
ATOM 1967 C CA . ILE A 1 293 ? 10.608 -9.480 -15.912 1.00 97.94 293 ILE A CA 1
ATOM 1968 C C . ILE A 1 293 ? 10.144 -10.842 -16.414 1.00 97.94 293 ILE A C 1
ATOM 1970 O O . ILE A 1 293 ? 10.762 -11.453 -17.276 1.00 97.94 293 ILE A O 1
ATOM 1974 N N . THR A 1 294 ? 9.076 -11.370 -15.838 1.00 98.31 294 THR A N 1
ATOM 1975 C CA . THR A 1 294 ? 8.447 -12.611 -16.275 1.00 98.31 294 THR A CA 1
ATOM 1976 C C . THR A 1 294 ? 6.945 -12.432 -16.191 1.00 98.31 294 THR A C 1
ATOM 1978 O O . THR A 1 294 ? 6.385 -12.218 -15.116 1.00 98.31 294 THR A O 1
ATOM 1981 N N . ALA A 1 295 ? 6.289 -12.544 -17.341 1.00 97.75 295 ALA A N 1
ATOM 1982 C CA . ALA A 1 295 ? 4.842 -12.565 -17.442 1.00 97.75 295 ALA A CA 1
ATOM 1983 C C . ALA A 1 295 ? 4.383 -13.929 -17.956 1.00 97.75 295 ALA A C 1
ATOM 1985 O O . ALA A 1 295 ? 4.923 -14.452 -18.930 1.00 97.75 295 ALA A O 1
ATOM 1986 N N . THR A 1 296 ? 3.394 -14.519 -17.291 1.00 98.19 296 THR A N 1
ATOM 1987 C CA . THR A 1 296 ? 2.798 -15.796 -17.731 1.00 98.19 296 THR A CA 1
ATOM 1988 C C . THR A 1 296 ? 1.556 -15.607 -18.602 1.00 98.19 296 THR A C 1
ATOM 1990 O O . THR A 1 296 ? 1.153 -16.543 -19.295 1.00 98.19 296 THR A O 1
ATOM 1993 N N . GLY A 1 297 ? 0.973 -14.408 -18.582 1.00 97.88 297 GLY A N 1
ATOM 1994 C CA . GLY A 1 297 ? -0.178 -13.991 -19.373 1.00 97.88 297 GLY A CA 1
ATOM 1995 C C . GLY A 1 297 ? 0.134 -12.814 -20.302 1.00 97.88 297 GLY A C 1
ATOM 1996 O O . GLY A 1 297 ? 1.259 -12.649 -20.779 1.00 97.88 297 GLY A O 1
ATOM 1997 N N . LEU A 1 298 ? -0.892 -12.024 -20.618 1.00 98.06 298 LEU A N 1
ATOM 1998 C CA . LEU A 1 298 ? -0.803 -10.897 -21.541 1.00 98.06 298 LEU A CA 1
ATOM 1999 C C . LEU A 1 298 ? -0.229 -9.664 -20.840 1.00 98.06 298 LEU A C 1
ATOM 2001 O O . LEU A 1 298 ? -0.769 -9.200 -19.839 1.00 98.06 298 LEU A O 1
ATOM 2005 N N . VAL A 1 299 ? 0.807 -9.078 -21.437 1.00 98.62 299 VAL A N 1
ATOM 2006 C CA . VAL A 1 299 ? 1.284 -7.738 -21.090 1.00 98.62 299 VAL A CA 1
ATOM 2007 C C . VAL A 1 299 ? 0.967 -6.801 -22.245 1.00 98.62 299 VAL A C 1
ATOM 2009 O O . VAL A 1 299 ? 1.481 -6.977 -23.350 1.00 98.62 299 VAL A O 1
ATOM 2012 N N . GLN A 1 300 ? 0.100 -5.824 -22.001 1.00 98.56 300 GLN A N 1
ATOM 2013 C CA . GLN A 1 300 ? -0.331 -4.861 -23.010 1.00 98.56 300 GLN A CA 1
ATOM 2014 C C . GLN A 1 300 ? -0.345 -3.439 -22.450 1.00 98.56 300 GLN A C 1
ATOM 2016 O O . GLN A 1 300 ? -0.708 -3.221 -21.295 1.00 98.56 300 GLN A O 1
ATOM 2021 N N . GLY A 1 301 ? 0.006 -2.487 -23.305 1.00 98.25 301 GLY A N 1
ATOM 2022 C CA . GLY A 1 301 ? -0.177 -1.059 -23.096 1.00 98.25 301 GLY A CA 1
ATOM 2023 C C . GLY A 1 301 ? -0.815 -0.422 -24.327 1.00 98.25 301 GLY A C 1
ATOM 2024 O O . GLY A 1 301 ? -0.877 -1.042 -25.393 1.00 98.25 301 GLY A O 1
ATOM 2025 N N . GLY A 1 302 ? -1.302 0.805 -24.173 1.00 98.25 302 GLY A N 1
ATOM 2026 C CA . GLY A 1 302 ? -1.698 1.657 -25.290 1.00 98.25 302 GLY A CA 1
ATOM 2027 C C . GLY A 1 302 ? -0.502 2.107 -26.133 1.00 98.25 302 GLY A C 1
ATOM 2028 O O . GLY A 1 302 ? -0.628 2.151 -27.358 1.00 98.25 302 GLY A O 1
ATOM 2029 N N . ASP A 1 303 ? 0.634 2.377 -25.481 1.00 98.19 303 ASP A N 1
ATOM 2030 C CA . ASP A 1 303 ? 1.899 2.723 -26.136 1.00 98.19 303 ASP A CA 1
ATOM 2031 C C . ASP A 1 303 ? 2.762 1.461 -26.304 1.00 98.19 303 ASP A C 1
ATOM 2033 O O . ASP A 1 303 ? 2.874 0.945 -27.419 1.00 98.19 303 ASP A O 1
ATOM 2037 N N . ASP A 1 304 ? 3.271 0.897 -25.202 1.00 98.44 304 ASP A N 1
ATOM 2038 C CA . ASP A 1 304 ? 4.098 -0.313 -25.214 1.00 98.44 304 ASP A CA 1
ATOM 2039 C C . ASP A 1 304 ? 3.590 -1.396 -24.247 1.00 98.44 304 ASP A C 1
ATOM 2041 O O . ASP A 1 304 ? 3.023 -1.133 -23.191 1.00 98.44 304 ASP A O 1
ATOM 2045 N N . GLY A 1 305 ? 3.810 -2.675 -24.569 1.00 98.00 305 GLY A N 1
ATOM 2046 C CA . GLY A 1 305 ? 3.590 -3.744 -23.587 1.00 98.00 305 GLY A CA 1
ATOM 2047 C C . GLY A 1 305 ? 4.558 -3.598 -22.410 1.00 98.00 305 GLY A C 1
ATOM 2048 O O . GLY A 1 305 ? 4.144 -3.503 -21.256 1.00 98.00 305 GLY A O 1
ATOM 2049 N N . ILE A 1 306 ? 5.853 -3.545 -22.723 1.00 98.31 306 ILE A N 1
ATOM 2050 C CA . ILE A 1 306 ? 6.942 -3.362 -21.764 1.00 98.31 306 ILE A CA 1
ATOM 2051 C C . ILE A 1 306 ? 7.845 -2.244 -22.293 1.00 98.31 306 ILE A C 1
ATOM 2053 O O . ILE A 1 306 ? 8.437 -2.414 -23.360 1.00 98.31 306 ILE A O 1
ATOM 2057 N N . ASP A 1 307 ? 7.970 -1.151 -21.543 1.00 97.81 307 ASP A N 1
ATOM 2058 C CA . ASP A 1 307 ? 8.912 -0.058 -21.797 1.00 97.81 307 ASP A CA 1
ATOM 2059 C C . ASP A 1 307 ? 10.002 -0.020 -20.717 1.00 97.81 307 ASP A C 1
ATOM 2061 O O . ASP A 1 307 ? 9.766 -0.223 -19.525 1.00 97.81 307 ASP A O 1
ATOM 2065 N N . LEU A 1 308 ? 11.227 0.252 -21.152 1.00 95.94 308 LEU A N 1
ATOM 2066 C CA . LEU A 1 308 ? 12.426 0.294 -20.323 1.00 95.94 308 LEU A CA 1
ATOM 2067 C C . LEU A 1 308 ? 13.154 1.635 -20.529 1.00 95.94 308 LEU A C 1
ATOM 2069 O O . LEU A 1 308 ? 14.279 1.670 -21.056 1.00 95.94 308 LEU A O 1
ATOM 2073 N N . PRO A 1 309 ? 12.535 2.775 -20.171 1.00 90.00 309 PRO A N 1
ATOM 2074 C CA . PRO A 1 309 ? 13.088 4.068 -20.513 1.00 90.00 309 PRO A CA 1
ATOM 2075 C C . PRO A 1 309 ? 14.306 4.364 -19.639 1.00 90.00 309 PRO A C 1
ATOM 2077 O O . PRO A 1 309 ? 14.227 4.517 -18.421 1.00 90.00 309 PRO A O 1
ATOM 2080 N N . ASN A 1 310 ? 15.449 4.574 -20.291 1.00 85.31 310 ASN A N 1
ATOM 2081 C CA . ASN A 1 310 ? 16.715 4.928 -19.645 1.00 85.31 310 ASN A CA 1
ATOM 2082 C C . ASN A 1 310 ? 17.280 3.832 -18.735 1.00 85.31 310 ASN A C 1
ATOM 2084 O O . ASN A 1 310 ? 17.636 4.111 -17.588 1.00 85.31 310 ASN A O 1
ATOM 2088 N N . ILE A 1 311 ? 17.459 2.626 -19.279 1.00 87.06 311 ILE A N 1
ATOM 2089 C CA . ILE A 1 311 ? 18.269 1.614 -18.602 1.00 87.06 311 ILE A CA 1
ATOM 2090 C C . ILE A 1 311 ? 19.712 2.114 -18.438 1.00 87.06 311 ILE A C 1
ATOM 2092 O O . ILE A 1 311 ? 20.427 2.393 -19.403 1.00 87.06 311 ILE A O 1
ATOM 2096 N N . ARG A 1 312 ? 20.112 2.281 -17.183 1.00 82.50 312 ARG A N 1
ATOM 2097 C CA . ARG A 1 312 ? 21.403 2.738 -16.682 1.00 82.50 312 ARG A CA 1
ATOM 2098 C C . ARG A 1 312 ? 21.782 1.719 -15.623 1.00 82.50 312 ARG A C 1
ATOM 2100 O O . ARG A 1 312 ? 21.157 1.675 -14.579 1.00 82.50 312 ARG A O 1
ATOM 2107 N N . GLY A 1 313 ? 22.758 0.877 -15.907 1.00 80.56 313 GLY A N 1
ATOM 2108 C CA . GLY A 1 313 ? 23.099 -0.200 -14.995 1.00 80.56 313 GLY A CA 1
ATOM 2109 C C . GLY A 1 313 ? 24.149 -1.131 -15.567 1.00 80.56 313 GLY A C 1
ATOM 2110 O O . GLY A 1 313 ? 24.531 -1.011 -16.736 1.00 80.56 313 GLY A O 1
ATOM 2111 N N . VAL A 1 314 ? 24.633 -2.032 -14.720 1.00 78.94 314 VAL A N 1
ATOM 2112 C CA . VAL A 1 314 ? 25.561 -3.103 -15.085 1.00 78.94 314 VAL A CA 1
ATOM 2113 C C . VAL A 1 314 ? 24.997 -4.426 -14.578 1.00 78.94 314 VAL A C 1
ATOM 2115 O O . VAL A 1 314 ? 25.136 -4.761 -13.410 1.00 78.94 314 VAL A O 1
ATOM 2118 N N . GLY A 1 315 ? 24.355 -5.183 -15.458 1.00 84.88 315 GLY A N 1
ATOM 2119 C CA . GLY A 1 315 ? 23.821 -6.500 -15.132 1.00 84.88 315 GLY A CA 1
ATOM 2120 C C . GLY A 1 315 ? 22.984 -7.058 -16.268 1.00 84.88 315 GLY A C 1
ATOM 2121 O O . GLY A 1 315 ? 22.996 -6.519 -17.384 1.00 84.88 315 GLY A O 1
ATOM 2122 N N . ASP A 1 316 ? 22.320 -8.170 -15.989 1.00 90.94 316 ASP A N 1
ATOM 2123 C CA . ASP A 1 316 ? 21.567 -8.902 -16.997 1.00 90.94 316 ASP A CA 1
ATOM 2124 C C . ASP A 1 316 ? 20.154 -8.326 -17.153 1.00 90.94 316 ASP A C 1
ATOM 2126 O O . ASP A 1 316 ? 19.488 -7.961 -16.185 1.00 90.94 316 ASP A O 1
ATOM 2130 N N . LEU A 1 317 ? 19.685 -8.272 -18.401 1.00 91.81 317 LEU A N 1
ATOM 2131 C CA . LEU A 1 317 ? 18.288 -8.010 -18.730 1.00 91.81 317 LEU A CA 1
ATOM 2132 C C . LEU A 1 317 ? 17.652 -9.311 -19.218 1.00 91.81 317 LEU A C 1
ATOM 2134 O O . LEU A 1 317 ? 18.058 -9.852 -20.250 1.00 91.81 317 LEU A O 1
ATOM 2138 N N . MET A 1 318 ? 16.634 -9.776 -18.501 1.00 93.94 318 MET A N 1
ATOM 2139 C CA . MET A 1 318 ? 15.812 -10.921 -18.882 1.00 93.94 318 MET A CA 1
ATOM 2140 C C . MET A 1 318 ? 14.337 -10.516 -18.895 1.00 93.94 318 MET A C 1
ATOM 2142 O O . MET A 1 318 ? 13.828 -9.997 -17.902 1.00 93.94 318 MET A O 1
ATOM 2146 N N . ILE A 1 319 ? 13.668 -10.773 -20.021 1.00 87.00 319 ILE A N 1
ATOM 2147 C CA . ILE A 1 319 ? 12.232 -10.559 -20.248 1.00 87.00 319 ILE A CA 1
ATOM 2148 C C . ILE A 1 319 ? 11.649 -11.841 -20.839 1.00 87.00 319 ILE A C 1
ATOM 2150 O O . ILE A 1 319 ? 12.308 -12.391 -21.756 1.00 87.00 319 ILE A O 1
#

Secondary structure (DSSP, 8-state):
-------------------------------------------------B---TTEESSSB-TT-EEEE--SSSPB--EEE--TTEEEEES-SS---EEEETTS-SEEEEESS-EEEEE-STT-EEEESSEEEEEEE-SSSPPEEEEESSEEESSEEEEEEE-SS--EEEEES-EE--SSTT-EEEEEEESSS--EEEEEEEEEEEEEEEEEE-GGG-S-EEEEEEEEEEEEEEEEEEESSEEEEESSEEEESSEEEEEEESS-EEEEESEEEESSS-SEEEEE-TTB--EEEEESS-EE-SS-SEE-TT--BSS-EE-

Foldseek 3Di:
DDDDDDDDDDDDDDDDDDYDDDDDDDDDDPPPPPPPPPPPPPPPPQFPFCAFWPQWDDGRFEALDEIERADPPDATEAGADAGANYEYEAAEQVGAHEFEYAPEESYHAHYQHAYEYEHYDQNHEQEYQHESEEHEHQEYQYEYYYAHSYEAEYCERYHAEYAYNEEYAYHYEYFDHAQPPPREREHYEYQALAEYAYAYNYEQEYLERYEYEYHPQRHEYHYEYAEFYHAAERYHYGHAHYAAAYNHEFEHQAERAEYEYAEEYAAHEEYFEGNQYESYEYEYDQAYAEYHHDYNYYQDHNHYSYHYPHDHYHYDYYD

Sequence (319 aa):
MTENTDPQMNRGASLVHKAPILTCRSANRLLLAASVATLAVAMPGIALAQAVPAGCAPDPAVAGGTVTCLAPPTPISAIATTVDDLTINVGDATTPTTVNNAAGDAIRMFGAGAQTLNIFNSGSSVSGSASGVSIVITSGVDDITLVSEGTISGLNGIAAVNNGTGGVTLNVVDVTGSSAPNAVAISAGTVGAEDISITSTGLVQGDIGIRASSGSFLGSIKINAVDVMAGALGIDSNGDDVAITSTGAVSGGSTGINVDVNGVLTVNVVDVTGGSADGISVRTLTNSTDLFITATGLVQGGDDGIDLPNIRGVGDLMI

Organism: NCBI:txid652676

Radius of gyration: 29.03 Å; chains: 1; bounding box: 108×55×57 Å

pLDDT: mean 88.73, std 17.91, range [36.09, 98.88]